Protein AF-A0A7R8YSE0-F1 (afdb_monomer)

Sequence (311 aa):
MSNATSLHSFAFQFSPKVGENVRVRNADALDNEFRYYSKLIEDLTVLLTKKEDREAVPPWVQKLSTAAYSVMYLRDKRNRYMLMLCLSLTIDSIEGPFIVSPPAGVLVDLLRLPPPIPVPADWELDTTWEEEIEQYRKLEKEQKEKGVDTKNKPRVQCPFHRKVCPRDAPTDRKIGVILDKQFRFLLYISRPYAALLFRSADKIRAAKWIQRLCLIDTESCAIAKGVRNDYTMVLVGYLTNRCLIGPFQEFPMEKLIPLPEIAKMYAKEGQPVTDPNHPRTAQFFQDMPTPAEGAFALIACTGDLYEPKYG

Solvent-accessible surface area (backbone atoms only — not comparable to full-atom values): 18984 Å² total; per-residue (Å²): 135,88,83,89,81,86,78,83,83,84,78,82,85,79,85,73,99,55,88,64,69,52,61,55,56,52,52,56,48,52,52,50,50,41,54,52,42,52,53,48,38,60,65,37,47,76,66,39,81,51,67,68,50,46,65,43,46,56,58,43,54,54,58,54,66,31,73,82,29,71,38,82,90,32,35,65,59,35,43,52,52,43,48,54,49,43,57,25,44,76,68,59,43,67,54,75,77,50,68,47,80,67,72,85,79,83,80,77,62,72,91,74,50,78,78,78,79,84,73,80,53,75,56,74,69,60,54,63,66,61,51,52,47,50,52,52,54,50,54,52,50,55,40,53,74,69,68,48,81,65,84,76,55,84,58,52,47,42,69,86,35,95,84,65,67,58,54,50,51,88,86,42,44,66,58,35,54,51,42,51,52,52,37,45,48,49,51,57,60,33,52,67,32,42,70,63,33,81,48,69,69,55,35,53,32,51,51,48,39,52,55,54,46,53,43,59,47,93,63,46,23,47,68,48,42,48,47,42,37,54,53,45,55,54,49,35,59,27,28,75,68,50,47,71,62,75,78,53,66,45,74,71,65,75,54,58,71,53,64,74,58,52,54,49,50,39,55,71,70,70,49,56,93,65,41,82,84,40,72,66,42,56,49,49,62,69,69,48,80,80,65,95,75,81,83,90,84,85,83,71,84,76,90,73,82,82,74,80,80,82,124

Radius of gyration: 28.14 Å; Cα contacts (8 Å, |Δi|>4): 237; chains: 1; bounding box: 70×50×73 Å

Organism: Hermetia illucens (NCBI:txid343691)

Mean predicted aligned error: 15.39 Å

InterPro domains:
  IPR027831 Domain of unknown function DUF4485 [PF14846] (30-110)
  IPR027831 Domain of unknown function DUF4485 [PF14846] (179-262)

Structure (mmCIF, N/CA/C/O backbone):
data_AF-A0A7R8YSE0-F1
#
_entry.id   AF-A0A7R8YSE0-F1
#
loop_
_atom_site.group_PDB
_atom_site.id
_atom_site.type_symbol
_atom_site.label_atom_id
_atom_site.label_alt_id
_atom_site.label_comp_id
_atom_site.label_asym_id
_atom_site.label_entity_id
_atom_site.label_seq_id
_atom_site.pdbx_PDB_ins_code
_atom_site.Cartn_x
_atom_site.Cartn_y
_atom_site.Cartn_z
_atom_site.occupancy
_atom_site.B_iso_or_equiv
_atom_site.auth_seq_id
_atom_site.auth_comp_id
_atom_site.auth_asym_id
_atom_site.auth_atom_id
_atom_site.pdbx_PDB_model_num
ATOM 1 N N . MET A 1 1 ? -15.562 28.667 -33.626 1.00 34.12 1 MET A N 1
ATOM 2 C CA . MET A 1 1 ? -15.406 29.603 -32.495 1.00 34.12 1 MET A CA 1
ATOM 3 C C . MET A 1 1 ? -14.947 28.761 -31.310 1.00 34.12 1 MET A C 1
ATOM 5 O O . MET A 1 1 ? -15.783 28.210 -30.619 1.00 34.12 1 MET A O 1
ATOM 9 N N . SER A 1 2 ? -13.692 28.312 -31.233 1.00 29.91 2 SER A N 1
ATOM 10 C CA . SER A 1 2 ? -12.424 29.062 -31.123 1.00 29.91 2 SER A CA 1
ATOM 11 C C . SER A 1 2 ? -12.332 29.813 -29.795 1.00 29.91 2 SER A C 1
ATOM 13 O O . SER A 1 2 ? -13.079 30.769 -29.619 1.00 29.91 2 SER A O 1
ATOM 15 N N . ASN A 1 3 ? -11.453 29.315 -28.911 1.00 26.25 3 ASN A N 1
ATOM 16 C CA . ASN A 1 3 ? -10.691 29.956 -27.816 1.00 26.25 3 ASN A CA 1
ATOM 17 C C . ASN A 1 3 ? -10.410 28.851 -26.772 1.00 26.25 3 ASN A C 1
ATOM 19 O O . ASN A 1 3 ? -11.311 28.466 -26.040 1.00 26.25 3 ASN A O 1
ATOM 23 N N . ALA A 1 4 ? -9.291 28.118 -26.774 1.00 26.64 4 ALA A N 1
ATOM 24 C CA . ALA A 1 4 ? -7.879 28.515 -26.741 1.00 26.64 4 ALA A CA 1
ATOM 25 C C . ALA A 1 4 ? -7.548 29.409 -25.534 1.00 26.64 4 ALA A C 1
ATOM 27 O O . ALA A 1 4 ? -7.564 30.632 -25.635 1.00 26.64 4 ALA A O 1
ATOM 28 N N . THR A 1 5 ? -7.190 28.775 -24.414 1.00 29.72 5 THR A N 1
ATOM 29 C CA . THR A 1 5 ? -6.532 29.431 -23.277 1.00 29.72 5 THR A CA 1
ATOM 30 C C . THR A 1 5 ? -5.239 28.687 -22.952 1.00 29.72 5 THR A C 1
ATOM 32 O O . THR A 1 5 ? -5.210 27.713 -22.209 1.00 29.72 5 THR A O 1
ATOM 35 N N . SER A 1 6 ? -4.192 29.131 -23.649 1.00 28.20 6 SER A N 1
ATOM 36 C CA . SER A 1 6 ? -2.802 29.300 -23.211 1.00 28.20 6 SER A CA 1
ATOM 37 C C . SER A 1 6 ? -2.446 28.781 -21.807 1.00 28.20 6 SER A C 1
ATOM 39 O O . SER A 1 6 ? -2.857 29.363 -20.803 1.00 28.20 6 SER A O 1
ATOM 41 N N . LEU A 1 7 ? -1.586 27.758 -21.750 1.00 28.02 7 LEU A N 1
ATOM 42 C CA . LEU A 1 7 ? -0.729 27.491 -20.595 1.00 28.02 7 LEU A CA 1
ATOM 43 C C . LEU A 1 7 ? 0.709 27.872 -20.954 1.00 28.02 7 LEU A C 1
ATOM 45 O O . LEU A 1 7 ? 1.238 27.501 -22.001 1.00 28.02 7 LEU A O 1
ATOM 49 N N . HIS A 1 8 ? 1.282 28.677 -20.068 1.00 28.59 8 HIS A N 1
ATOM 50 C CA . HIS A 1 8 ? 2.544 29.380 -20.197 1.00 28.59 8 HIS A CA 1
ATOM 51 C C . HIS A 1 8 ? 3.735 28.473 -20.527 1.00 28.59 8 HIS A C 1
ATOM 53 O O . HIS A 1 8 ? 4.055 27.527 -19.810 1.00 28.59 8 HIS A O 1
ATOM 59 N N . SER A 1 9 ? 4.441 28.873 -21.582 1.00 25.11 9 SER A N 1
ATOM 60 C CA . SER A 1 9 ? 5.824 28.512 -21.874 1.00 25.11 9 SER A CA 1
ATOM 61 C C . SER A 1 9 ? 6.746 29.049 -20.774 1.00 25.11 9 SER A C 1
ATOM 63 O O . SER A 1 9 ? 6.867 30.262 -20.602 1.00 25.11 9 SER A O 1
ATOM 65 N N . PHE A 1 10 ? 7.413 28.154 -20.046 1.00 28.55 10 PHE A N 1
ATOM 66 C CA . PHE A 1 10 ? 8.649 28.472 -19.335 1.00 28.55 10 PHE A CA 1
ATOM 67 C C . PHE A 1 10 ? 9.819 28.103 -20.248 1.00 28.55 10 PHE A C 1
ATOM 69 O O . PHE A 1 10 ? 10.328 26.984 -20.234 1.00 28.55 10 PHE A O 1
ATOM 76 N N . ALA A 1 11 ? 10.225 29.058 -21.082 1.00 26.83 11 ALA A N 1
ATOM 77 C CA . ALA A 1 11 ? 11.469 28.980 -21.825 1.00 26.83 11 ALA A CA 1
ATOM 78 C C . ALA A 1 11 ? 12.632 29.319 -20.880 1.00 26.83 11 ALA A C 1
ATOM 80 O O . ALA A 1 11 ? 12.865 30.483 -20.562 1.00 26.83 11 ALA A O 1
ATOM 81 N N . PHE A 1 12 ? 13.382 28.309 -20.443 1.00 27.39 12 PHE A N 1
ATOM 82 C CA . PHE A 1 12 ? 14.729 28.531 -19.921 1.00 27.39 12 PHE A CA 1
ATOM 83 C C . PHE A 1 12 ? 15.665 28.786 -21.106 1.00 27.39 12 PHE A C 1
ATOM 85 O O . PHE A 1 12 ? 16.111 27.865 -21.790 1.00 27.39 12 PHE A O 1
ATOM 92 N N . GLN A 1 13 ? 15.939 30.060 -21.374 1.00 30.22 13 GLN A N 1
ATOM 93 C CA . GLN A 1 13 ? 16.987 30.482 -22.295 1.00 30.22 13 GLN A CA 1
ATOM 94 C C . GLN A 1 13 ? 18.344 30.334 -21.593 1.00 30.22 13 GLN A C 1
ATOM 96 O O . GLN A 1 13 ? 18.763 31.204 -20.837 1.00 30.22 13 GLN A O 1
ATOM 101 N N . PHE A 1 14 ? 19.048 29.235 -21.860 1.00 27.95 14 PHE A N 1
ATOM 102 C CA . PHE A 1 14 ? 20.497 29.172 -21.679 1.00 27.95 14 PHE A CA 1
ATOM 103 C C . PHE A 1 14 ? 21.146 29.132 -23.057 1.00 27.95 14 PHE A C 1
ATOM 105 O O . PHE A 1 14 ? 21.074 28.133 -23.767 1.00 27.95 14 PHE A O 1
ATOM 112 N N . SER A 1 15 ? 21.785 30.236 -23.433 1.00 37.19 15 SER A N 1
ATOM 113 C CA . SER A 1 15 ? 22.751 30.250 -24.523 1.00 37.19 15 SER A CA 1
ATOM 114 C C . SER A 1 15 ? 24.146 30.267 -23.914 1.00 37.19 15 SER A C 1
ATOM 116 O O . SER A 1 15 ? 24.500 31.223 -23.223 1.00 37.19 15 SER A O 1
ATOM 118 N N . PRO A 1 16 ? 24.957 29.236 -24.177 1.00 34.03 16 PRO A N 1
ATOM 119 C CA . PRO A 1 16 ? 26.372 29.478 -24.360 1.00 34.03 16 PRO A CA 1
ATOM 120 C C . PRO A 1 16 ? 26.831 28.878 -25.691 1.00 34.03 16 PRO A C 1
ATOM 122 O O . PRO A 1 16 ? 26.524 27.741 -26.047 1.00 34.03 16 PRO A O 1
ATOM 125 N N . LYS A 1 17 ? 27.606 29.668 -26.434 1.00 47.06 17 LYS A N 1
ATOM 126 C CA . LYS A 1 17 ? 28.356 29.233 -27.614 1.00 47.06 17 LYS A CA 1
ATOM 127 C C . LYS A 1 17 ? 29.290 28.074 -27.232 1.00 47.06 17 LYS A C 1
ATOM 129 O O . LYS A 1 17 ? 30.395 28.325 -26.772 1.00 47.06 17 LYS A O 1
ATOM 134 N N . VAL A 1 18 ? 28.868 26.820 -27.402 1.00 43.91 18 VAL A N 1
ATOM 135 C CA . VAL A 1 18 ? 29.716 25.638 -27.155 1.00 43.91 18 VAL A CA 1
ATOM 136 C C . VAL A 1 18 ? 29.329 24.511 -28.122 1.00 43.91 18 VAL A C 1
ATOM 138 O O . VAL A 1 18 ? 28.598 23.587 -27.779 1.00 43.91 18 VAL A O 1
ATOM 141 N N . GLY A 1 19 ? 29.787 24.611 -29.372 1.00 40.97 19 GLY A N 1
ATOM 142 C CA . GLY A 1 19 ? 29.396 23.692 -30.451 1.00 40.97 19 GLY A CA 1
ATOM 143 C C . GLY A 1 19 ? 30.026 22.294 -30.391 1.00 40.97 19 GLY A C 1
ATOM 144 O O . GLY A 1 19 ? 29.419 21.346 -30.882 1.00 40.97 19 GLY A O 1
ATOM 145 N N . GLU A 1 20 ? 31.191 22.132 -29.757 1.00 39.09 20 GLU A N 1
ATOM 146 C CA . GLU A 1 20 ? 31.927 20.852 -29.777 1.00 39.09 20 GLU A CA 1
ATOM 147 C C . GLU A 1 20 ? 32.018 20.165 -28.405 1.00 39.09 20 GLU A C 1
ATOM 149 O O . GLU A 1 20 ? 31.790 18.961 -28.316 1.00 39.09 20 GLU A O 1
ATOM 154 N N . ASN A 1 21 ? 32.203 20.906 -27.305 1.00 37.84 21 ASN A N 1
ATOM 155 C CA . ASN A 1 21 ? 32.342 20.304 -25.965 1.00 37.84 21 ASN A CA 1
ATOM 156 C C . ASN A 1 21 ? 31.023 19.813 -25.327 1.00 37.84 21 ASN A C 1
ATOM 158 O O . ASN A 1 21 ? 31.055 18.972 -24.430 1.00 37.84 21 ASN A O 1
ATOM 162 N N . VAL A 1 22 ? 29.854 20.291 -25.776 1.00 44.47 22 VAL A N 1
ATOM 163 C CA . VAL A 1 22 ? 28.541 19.837 -25.260 1.00 44.47 22 VAL A CA 1
ATOM 164 C C . VAL A 1 22 ? 28.144 18.476 -25.843 1.00 44.47 22 VAL A C 1
ATOM 166 O O . VAL A 1 22 ? 27.516 17.668 -25.162 1.00 44.47 22 VAL A O 1
ATOM 169 N N . ARG A 1 23 ? 28.551 18.177 -27.084 1.00 47.56 23 ARG A N 1
ATOM 170 C CA . ARG A 1 23 ? 28.221 16.903 -27.745 1.00 47.56 23 ARG A CA 1
ATOM 171 C C . ARG A 1 23 ? 28.964 15.715 -27.132 1.00 47.56 23 ARG A C 1
ATOM 173 O O . ARG A 1 23 ? 28.372 14.648 -27.011 1.00 47.56 23 ARG A O 1
ATOM 180 N N . VAL A 1 24 ? 30.212 15.917 -26.704 1.00 48.28 24 VAL A N 1
ATOM 181 C CA . VAL A 1 24 ? 31.029 14.879 -26.048 1.00 48.28 24 VAL A CA 1
ATOM 182 C C . VAL A 1 24 ? 30.510 14.584 -24.635 1.00 48.28 24 VAL A C 1
ATOM 184 O O . VAL A 1 24 ? 30.265 13.428 -24.310 1.00 48.28 24 VAL A O 1
ATOM 187 N N . ARG A 1 25 ? 30.201 15.619 -23.835 1.00 48.50 25 ARG A N 1
ATOM 188 C CA . ARG A 1 25 ? 29.646 15.442 -22.476 1.00 48.50 25 ARG A CA 1
ATOM 189 C C . ARG A 1 25 ? 28.295 14.718 -22.457 1.00 48.50 25 ARG A C 1
ATOM 191 O O . ARG A 1 25 ? 28.045 13.924 -21.555 1.00 48.50 25 ARG A O 1
ATOM 198 N N . ASN A 1 26 ? 27.443 14.952 -23.458 1.00 60.53 26 ASN A N 1
ATOM 199 C CA . ASN A 1 26 ? 26.165 14.244 -23.583 1.00 60.53 26 ASN A CA 1
ATOM 200 C C . ASN A 1 26 ? 26.333 12.779 -24.026 1.00 60.53 26 ASN A C 1
ATOM 202 O O . ASN A 1 26 ? 25.509 11.943 -23.666 1.00 60.53 26 ASN A O 1
ATOM 206 N N . ALA A 1 27 ? 27.380 12.448 -24.789 1.00 64.06 27 ALA A N 1
ATOM 207 C CA . ALA A 1 27 ? 27.644 11.069 -25.202 1.00 64.06 27 ALA A CA 1
ATOM 208 C C . ALA A 1 27 ? 28.077 10.195 -24.013 1.00 64.06 27 ALA A C 1
ATOM 210 O O . ALA A 1 27 ? 27.544 9.096 -23.851 1.00 64.06 27 ALA A O 1
ATOM 211 N N . ASP A 1 28 ? 28.957 10.719 -23.153 1.00 76.31 28 ASP A N 1
ATOM 212 C CA . ASP A 1 28 ? 29.410 10.032 -21.937 1.00 76.31 28 ASP A CA 1
ATOM 213 C C . ASP A 1 28 ? 28.269 9.845 -20.926 1.00 76.31 28 ASP A C 1
ATOM 215 O O . ASP A 1 28 ? 28.151 8.789 -20.302 1.00 76.31 28 ASP A O 1
ATOM 219 N N . ALA A 1 29 ? 27.385 10.841 -20.799 1.00 85.31 29 ALA A N 1
ATOM 220 C CA . ALA A 1 29 ? 26.207 10.762 -19.936 1.00 85.31 29 ALA A CA 1
ATOM 221 C C . ALA A 1 29 ? 25.247 9.641 -20.370 1.00 85.31 29 ALA A C 1
ATOM 223 O O . ALA A 1 29 ? 24.859 8.811 -19.548 1.00 85.31 29 ALA A O 1
ATOM 224 N N . LEU A 1 30 ? 24.928 9.556 -21.667 1.00 87.50 30 LEU A N 1
ATOM 225 C CA . LEU A 1 30 ? 24.043 8.514 -22.199 1.00 87.50 30 LEU A CA 1
ATOM 226 C C . LEU A 1 30 ? 24.639 7.106 -22.061 1.00 87.50 30 LEU A C 1
ATOM 228 O O . LEU A 1 30 ? 23.904 6.134 -21.877 1.00 87.50 30 LEU A O 1
ATOM 232 N N . ASP A 1 31 ? 25.960 6.967 -22.152 1.00 88.69 31 ASP A N 1
ATOM 233 C CA . ASP A 1 31 ? 26.613 5.673 -21.952 1.00 88.69 31 ASP A CA 1
ATOM 234 C C . ASP A 1 31 ? 26.660 5.283 -20.466 1.00 88.69 31 ASP A C 1
ATOM 236 O O . ASP A 1 31 ? 26.498 4.107 -20.138 1.00 88.69 31 ASP A O 1
ATOM 240 N N . ASN A 1 32 ? 26.792 6.252 -19.555 1.00 91.38 32 ASN A N 1
ATOM 241 C CA . ASN A 1 32 ? 26.669 6.016 -18.114 1.00 91.38 32 ASN A CA 1
ATOM 242 C C . ASN A 1 32 ? 25.248 5.609 -17.710 1.00 91.38 32 ASN A C 1
ATOM 244 O O . ASN A 1 32 ? 25.088 4.627 -16.988 1.00 91.38 32 ASN A O 1
ATOM 248 N N . GLU A 1 33 ? 24.226 6.302 -18.212 1.00 92.75 33 GLU A N 1
ATOM 249 C CA . GLU A 1 33 ? 22.821 5.926 -18.014 1.00 92.75 33 GLU A CA 1
ATOM 250 C C . GLU A 1 33 ? 22.545 4.504 -18.498 1.00 92.75 33 GLU A C 1
ATOM 252 O O . GLU A 1 33 ? 21.921 3.717 -17.795 1.00 92.75 33 GLU A O 1
ATOM 257 N N . PHE A 1 34 ? 23.054 4.138 -19.676 1.00 94.69 34 PHE A N 1
ATOM 258 C CA . PHE A 1 34 ? 22.879 2.789 -20.199 1.00 94.69 34 PHE A CA 1
ATOM 259 C C . PHE A 1 34 ? 23.500 1.725 -19.296 1.00 94.69 34 PHE A C 1
ATOM 261 O O . PHE A 1 34 ? 22.853 0.713 -19.029 1.00 94.69 34 PHE A O 1
ATOM 268 N N . ARG A 1 35 ? 24.723 1.948 -18.794 1.00 93.81 35 ARG A N 1
ATOM 269 C CA . ARG A 1 35 ? 25.362 1.032 -17.833 1.00 93.81 35 ARG A CA 1
ATOM 270 C C . ARG A 1 35 ? 24.556 0.934 -16.542 1.00 93.81 35 ARG A C 1
ATOM 272 O O . ARG A 1 35 ? 24.327 -0.171 -16.060 1.00 93.81 35 ARG A O 1
ATOM 279 N N . TYR A 1 36 ? 24.100 2.072 -16.020 1.00 95.69 36 TYR A N 1
ATOM 280 C CA . TYR A 1 36 ? 23.280 2.128 -14.815 1.00 95.69 36 TYR A CA 1
ATOM 281 C C . TYR A 1 36 ? 21.973 1.343 -14.986 1.00 95.69 36 TYR A C 1
ATOM 283 O O . TYR A 1 36 ? 21.691 0.454 -14.188 1.00 95.69 36 TYR A O 1
ATOM 291 N N . TYR A 1 37 ? 21.214 1.600 -16.056 1.00 97.12 37 TYR A N 1
ATOM 292 C CA . TYR A 1 37 ? 19.965 0.886 -16.318 1.00 97.12 37 TYR A CA 1
ATOM 293 C C . TYR A 1 37 ? 20.187 -0.596 -16.609 1.00 97.12 37 TYR A C 1
ATOM 295 O O . TYR A 1 37 ? 19.404 -1.411 -16.143 1.00 97.12 37 TYR A O 1
ATOM 303 N N . SER A 1 38 ? 21.253 -0.966 -17.324 1.00 95.50 38 SER A N 1
ATOM 304 C CA . SER A 1 38 ? 21.579 -2.380 -17.563 1.00 95.50 38 SER A CA 1
ATOM 305 C C . SER A 1 38 ? 21.796 -3.114 -16.245 1.00 95.50 38 SER A C 1
ATOM 307 O O . SER A 1 38 ? 21.197 -4.164 -16.027 1.00 95.50 38 SER A O 1
ATOM 309 N N . LYS A 1 39 ? 22.574 -2.516 -15.333 1.00 95.88 39 LYS A N 1
ATOM 310 C CA . LYS A 1 39 ? 22.816 -3.108 -14.019 1.00 95.88 39 LYS A CA 1
ATOM 311 C C . LYS A 1 39 ? 21.541 -3.188 -13.179 1.00 95.88 39 LYS A C 1
ATOM 313 O O . LYS A 1 39 ? 21.268 -4.216 -12.571 1.00 95.88 39 LYS A O 1
ATOM 318 N N . LEU A 1 40 ? 20.739 -2.126 -13.188 1.00 95.44 40 LEU A N 1
ATOM 319 C CA . LEU A 1 40 ? 19.469 -2.093 -12.470 1.00 95.44 40 LEU A CA 1
ATOM 320 C C . LEU A 1 40 ? 18.487 -3.151 -12.998 1.00 95.44 40 LEU A C 1
ATOM 322 O O . LEU A 1 40 ? 17.820 -3.804 -12.207 1.00 95.44 40 LEU A O 1
ATOM 326 N N . ILE A 1 41 ? 18.419 -3.361 -14.316 1.00 96.88 41 ILE A N 1
ATOM 327 C CA . ILE A 1 41 ? 17.584 -4.407 -14.920 1.00 96.88 41 ILE A CA 1
ATOM 328 C C . ILE A 1 41 ? 18.050 -5.795 -14.482 1.00 96.88 41 ILE A C 1
ATOM 330 O O . ILE A 1 41 ? 17.204 -6.607 -14.121 1.00 96.88 41 ILE A O 1
ATOM 334 N N . GLU A 1 42 ? 19.355 -6.077 -14.474 1.00 94.75 42 GLU A N 1
ATOM 335 C CA . GLU A 1 42 ? 19.882 -7.355 -13.968 1.00 94.75 42 GLU A CA 1
ATOM 336 C C . GLU A 1 42 ? 19.433 -7.616 -12.524 1.00 94.75 42 GLU A C 1
ATOM 338 O O . GLU A 1 42 ? 18.911 -8.692 -12.224 1.00 94.75 42 GLU A O 1
ATOM 343 N N . ASP A 1 43 ? 19.584 -6.613 -11.655 1.00 93.88 43 ASP A N 1
ATOM 344 C CA . ASP A 1 43 ? 19.255 -6.721 -10.233 1.00 93.88 43 ASP A CA 1
ATOM 345 C C . ASP A 1 43 ? 17.738 -6.827 -9.996 1.00 93.88 43 ASP A C 1
ATOM 347 O O . ASP A 1 43 ? 17.305 -7.566 -9.117 1.00 93.88 43 ASP A O 1
ATOM 351 N N . LEU A 1 44 ? 16.909 -6.137 -10.787 1.00 93.81 44 LEU A N 1
ATOM 352 C CA . LEU A 1 44 ? 15.449 -6.193 -10.654 1.00 93.81 44 LEU A CA 1
ATOM 353 C C . LEU A 1 44 ? 14.834 -7.445 -11.294 1.00 93.81 44 LEU A C 1
ATOM 355 O O . LEU A 1 44 ? 13.841 -7.963 -10.792 1.00 93.81 44 LEU A O 1
ATOM 359 N N . THR A 1 45 ? 15.411 -7.969 -12.378 1.00 93.38 45 THR A N 1
ATOM 360 C CA . THR A 1 45 ? 14.854 -9.136 -13.091 1.00 93.38 45 THR A CA 1
ATOM 361 C C . THR A 1 45 ? 14.805 -10.366 -12.193 1.00 93.38 45 THR A C 1
ATOM 363 O O . THR A 1 45 ? 13.848 -11.135 -12.243 1.00 93.38 45 THR A O 1
ATOM 366 N N . VAL A 1 46 ? 15.810 -10.555 -11.336 1.00 92.44 46 VAL A N 1
ATOM 367 C CA . VAL A 1 46 ? 15.837 -11.684 -10.394 1.00 92.44 46 VAL A CA 1
ATOM 368 C C . VAL A 1 46 ? 14.813 -11.551 -9.263 1.00 92.44 46 VAL A C 1
ATOM 370 O O . VAL A 1 46 ? 14.489 -12.554 -8.634 1.00 92.44 46 VAL A O 1
ATOM 373 N N . LEU A 1 47 ? 14.297 -10.341 -9.021 1.00 90.50 47 LEU A N 1
ATOM 374 C CA . LEU A 1 47 ? 13.285 -10.059 -8.001 1.00 90.50 47 LEU A CA 1
ATOM 375 C C . LEU A 1 47 ? 11.855 -10.234 -8.513 1.00 90.50 47 LEU A C 1
ATOM 377 O O . LEU A 1 47 ? 10.942 -10.288 -7.694 1.00 90.50 47 LEU A O 1
ATOM 381 N N . LEU A 1 48 ? 11.663 -10.336 -9.832 1.00 89.88 48 LEU A N 1
ATOM 382 C CA . LEU A 1 48 ? 10.338 -10.520 -10.408 1.00 89.88 48 LEU A CA 1
ATOM 383 C C . LEU A 1 48 ? 9.687 -11.795 -9.875 1.00 89.88 48 LEU A C 1
ATOM 385 O O . LEU A 1 48 ? 10.318 -12.854 -9.876 1.00 89.88 48 LEU A O 1
ATOM 389 N N . THR A 1 49 ? 8.413 -11.731 -9.507 1.00 90.25 49 THR A N 1
ATOM 390 C CA . THR A 1 49 ? 7.659 -12.873 -8.979 1.00 90.25 49 THR A CA 1
ATOM 391 C C . THR A 1 49 ? 7.327 -13.881 -10.087 1.00 90.25 49 THR A C 1
ATOM 393 O O . THR A 1 49 ? 7.547 -15.090 -9.924 1.00 90.25 49 THR A O 1
ATOM 396 N N . LYS A 1 50 ? 6.852 -13.407 -11.248 1.00 90.81 50 LYS A N 1
ATOM 397 C CA . LYS A 1 50 ? 6.381 -14.250 -12.364 1.00 90.81 50 LYS A CA 1
ATOM 398 C C . LYS A 1 50 ? 7.522 -14.727 -13.257 1.00 90.81 50 LYS A C 1
ATOM 400 O O . LYS A 1 50 ? 8.429 -13.972 -13.599 1.00 90.81 50 LYS A O 1
ATOM 405 N N . LYS A 1 51 ? 7.478 -16.001 -13.658 1.00 92.19 51 LYS A N 1
ATOM 406 C CA . LYS A 1 51 ? 8.524 -16.602 -14.500 1.00 92.19 51 LYS A CA 1
ATOM 407 C C . LYS A 1 51 ? 8.460 -16.072 -15.930 1.00 92.19 51 LYS A C 1
ATOM 409 O O . LYS A 1 51 ? 9.499 -15.814 -16.523 1.00 92.19 51 LYS A O 1
ATOM 414 N N . GLU A 1 52 ? 7.254 -15.888 -16.440 1.00 92.00 52 GLU A N 1
ATOM 415 C CA . GLU A 1 52 ? 6.969 -15.389 -17.782 1.00 92.00 52 GLU A CA 1
ATOM 416 C C . GLU A 1 52 ? 7.564 -13.987 -17.969 1.00 92.00 52 GLU A C 1
ATOM 418 O O . GLU A 1 52 ? 8.243 -13.719 -18.959 1.00 92.00 52 GLU A O 1
ATOM 423 N N . ASP A 1 53 ? 7.408 -13.132 -16.957 1.00 92.50 53 ASP A N 1
ATOM 424 C CA . ASP A 1 53 ? 7.969 -11.782 -16.938 1.00 92.50 53 ASP A CA 1
ATOM 425 C C . ASP A 1 53 ? 9.505 -11.819 -16.933 1.00 92.50 53 ASP A C 1
ATOM 427 O O . ASP A 1 53 ? 10.147 -11.098 -17.699 1.00 92.50 53 ASP A O 1
ATOM 431 N N . ARG A 1 54 ? 10.116 -12.726 -16.153 1.00 93.75 54 ARG A N 1
ATOM 432 C CA . ARG A 1 54 ? 11.576 -12.944 -16.173 1.00 93.75 54 ARG A CA 1
ATOM 433 C C . ARG A 1 54 ? 12.083 -13.390 -17.541 1.00 93.75 54 ARG A C 1
ATOM 435 O O . ARG A 1 54 ? 13.172 -12.992 -17.939 1.00 93.75 54 ARG A O 1
ATOM 442 N N . GLU A 1 55 ? 11.322 -14.213 -18.255 1.00 93.69 55 GLU A N 1
ATOM 443 C CA . GLU A 1 55 ? 11.685 -14.711 -19.588 1.00 93.69 55 GLU A CA 1
ATOM 444 C C . GLU A 1 55 ? 11.485 -13.661 -20.694 1.00 93.69 55 GLU A C 1
ATOM 446 O O . GLU A 1 55 ? 12.174 -13.706 -21.716 1.00 93.69 55 GLU A O 1
ATOM 451 N N . ALA A 1 56 ? 10.604 -12.678 -20.486 1.00 94.00 56 ALA A N 1
ATOM 452 C CA . ALA A 1 56 ? 10.360 -11.589 -21.431 1.00 94.00 56 ALA A CA 1
ATOM 453 C C . ALA A 1 56 ? 11.480 -10.526 -21.453 1.00 94.00 56 ALA A C 1
ATOM 455 O O . ALA A 1 56 ? 11.690 -9.871 -22.478 1.00 94.00 56 ALA A O 1
ATOM 456 N N . VAL A 1 57 ? 12.233 -10.363 -20.358 1.00 95.50 57 VAL A N 1
ATOM 457 C CA . VAL A 1 57 ? 13.276 -9.325 -20.222 1.00 95.50 57 VAL A CA 1
ATOM 458 C C . VAL A 1 57 ? 14.507 -9.548 -21.121 1.00 95.50 57 VAL A C 1
ATOM 460 O O . VAL A 1 57 ? 14.890 -8.610 -21.833 1.00 95.50 57 VAL A O 1
ATOM 463 N N . PRO A 1 58 ? 15.155 -10.735 -21.149 1.00 95.44 58 PRO A N 1
ATOM 464 C CA . PRO A 1 58 ? 16.416 -10.924 -21.868 1.00 95.44 58 PRO A CA 1
ATOM 465 C C . PRO A 1 58 ? 16.367 -10.569 -23.364 1.00 95.44 58 PRO A C 1
ATOM 467 O O . PRO A 1 58 ? 17.290 -9.891 -23.826 1.00 95.44 58 PRO A O 1
ATOM 470 N N . PRO A 1 59 ? 15.312 -10.921 -24.135 1.00 95.88 59 PRO A N 1
ATOM 471 C CA . PRO A 1 59 ? 15.198 -10.513 -25.537 1.00 95.88 59 PRO A CA 1
ATOM 472 C C . PRO A 1 59 ? 15.255 -8.991 -25.734 1.00 95.88 59 PRO A C 1
ATOM 474 O O . PRO A 1 59 ? 15.899 -8.503 -26.667 1.00 95.88 59 PRO A O 1
ATOM 477 N N . TRP A 1 60 ? 14.618 -8.223 -24.845 1.00 95.94 60 TRP A N 1
ATOM 478 C CA . TRP A 1 60 ? 14.617 -6.760 -24.894 1.00 95.94 60 TRP A CA 1
ATOM 479 C C . TRP A 1 60 ? 15.970 -6.159 -24.534 1.00 95.94 60 TRP A C 1
ATOM 481 O O . TRP A 1 60 ? 16.452 -5.279 -25.251 1.00 95.94 60 TRP A O 1
ATOM 491 N N . VAL A 1 61 ? 16.622 -6.667 -23.487 1.00 95.44 61 VAL A N 1
ATOM 492 C CA . VAL A 1 61 ? 17.981 -6.242 -23.115 1.00 95.44 61 VAL A CA 1
ATOM 493 C C . VAL A 1 61 ? 18.957 -6.522 -24.256 1.00 95.44 61 VAL A C 1
ATOM 495 O O . VAL A 1 61 ? 19.738 -5.645 -24.634 1.00 95.44 61 VAL A O 1
ATOM 498 N N . GLN A 1 62 ? 18.864 -7.699 -24.881 1.00 94.94 62 GLN A N 1
ATOM 499 C CA . GLN A 1 62 ? 19.686 -8.061 -26.033 1.00 94.94 62 GLN A CA 1
ATOM 500 C C . GLN A 1 62 ? 19.446 -7.110 -27.213 1.00 94.94 62 GLN A C 1
ATOM 502 O O . GLN A 1 62 ? 20.403 -6.615 -27.811 1.00 94.94 62 GLN A O 1
ATOM 507 N N . LYS A 1 63 ? 18.181 -6.797 -27.527 1.00 94.56 63 LYS A N 1
ATOM 508 C CA . LYS A 1 63 ? 17.820 -5.845 -28.586 1.00 94.56 63 LYS A CA 1
ATOM 509 C C . LYS A 1 63 ? 18.433 -4.466 -28.344 1.00 94.56 63 LYS A C 1
ATOM 511 O O . LYS A 1 63 ? 19.064 -3.908 -29.247 1.00 94.56 63 LYS A O 1
ATOM 516 N N . LEU A 1 64 ? 18.243 -3.923 -27.144 1.00 93.62 64 LEU A N 1
ATOM 517 C CA . LEU A 1 64 ? 18.678 -2.577 -26.761 1.00 93.62 64 LEU A CA 1
ATOM 518 C C . LEU A 1 64 ? 20.204 -2.468 -26.622 1.00 93.62 64 LEU A C 1
ATOM 520 O O . LEU A 1 64 ? 20.753 -1.378 -26.772 1.00 93.62 64 LEU A O 1
ATOM 524 N N . SER A 1 65 ? 20.886 -3.595 -26.418 1.00 92.75 65 SER A N 1
ATOM 525 C CA . SER A 1 65 ? 22.351 -3.684 -26.348 1.00 92.75 65 SER A CA 1
ATOM 526 C C . SER A 1 65 ? 23.025 -3.929 -27.702 1.00 92.75 65 SER A C 1
ATOM 528 O O . SER A 1 65 ? 24.251 -3.978 -27.778 1.00 92.75 65 SER A O 1
ATOM 530 N N . THR A 1 66 ? 22.262 -4.092 -28.790 1.00 91.25 66 THR A N 1
ATOM 531 C CA . THR A 1 66 ? 22.856 -4.292 -30.121 1.00 91.25 66 THR A CA 1
ATOM 532 C C . THR A 1 66 ? 23.630 -3.060 -30.595 1.00 91.25 66 THR A C 1
ATOM 534 O O . THR A 1 66 ? 23.264 -1.923 -30.296 1.00 91.25 66 THR A O 1
ATOM 537 N N . ALA A 1 67 ? 24.659 -3.273 -31.424 1.00 85.69 67 ALA A N 1
ATOM 538 C CA . ALA A 1 67 ? 25.487 -2.194 -31.976 1.00 85.69 67 ALA A CA 1
ATOM 539 C C . ALA A 1 67 ? 24.672 -1.120 -32.725 1.00 85.69 67 ALA A C 1
ATOM 541 O O . ALA A 1 67 ? 25.042 0.055 -32.731 1.00 85.69 67 ALA A O 1
ATOM 542 N N . ALA A 1 68 ? 23.523 -1.501 -33.297 1.00 83.81 68 ALA A N 1
ATOM 543 C CA . ALA A 1 68 ? 22.584 -0.575 -33.923 1.00 83.81 68 ALA A CA 1
ATOM 544 C C . ALA A 1 68 ? 22.076 0.506 -32.951 1.00 83.81 68 ALA A C 1
ATOM 546 O O . ALA A 1 68 ? 21.814 1.618 -33.384 1.00 83.81 68 ALA A O 1
ATOM 547 N N . TYR A 1 69 ? 21.982 0.221 -31.650 1.00 85.06 69 TYR A N 1
ATOM 548 C CA . TYR A 1 69 ? 21.563 1.171 -30.612 1.00 85.06 69 TYR A CA 1
ATOM 549 C C . TYR A 1 69 ? 22.731 1.878 -29.911 1.00 85.06 69 TYR A C 1
ATOM 551 O O . TYR A 1 69 ? 22.512 2.761 -29.081 1.00 85.06 69 TYR A O 1
ATOM 559 N N . SER A 1 70 ? 23.973 1.554 -30.278 1.00 81.88 70 SER A N 1
ATOM 560 C CA . SER A 1 70 ? 25.185 2.235 -29.802 1.00 81.88 70 SER A CA 1
ATOM 561 C C . SER A 1 70 ? 25.533 3.485 -30.625 1.00 81.88 70 SER A C 1
ATOM 563 O O . SER A 1 70 ? 26.432 4.243 -30.252 1.00 81.88 70 SER A O 1
ATOM 565 N N . VAL A 1 71 ? 24.828 3.735 -31.733 1.00 83.88 71 VAL A N 1
ATOM 566 C CA . VAL A 1 71 ? 24.999 4.920 -32.592 1.00 83.88 71 VAL A CA 1
ATOM 567 C C . VAL A 1 71 ? 24.365 6.166 -31.967 1.00 83.88 71 VAL A C 1
ATOM 569 O O . VAL A 1 71 ? 23.288 6.089 -31.378 1.00 83.88 71 VAL A O 1
ATOM 572 N N . MET A 1 72 ? 25.003 7.335 -32.124 1.00 75.62 72 MET A N 1
ATOM 573 C CA . MET A 1 72 ? 24.625 8.574 -31.415 1.00 75.62 72 MET A CA 1
ATOM 574 C C . MET A 1 72 ? 23.127 8.915 -31.470 1.00 75.62 72 MET A C 1
ATOM 576 O O . MET A 1 72 ? 22.569 9.354 -30.471 1.00 75.62 72 MET A O 1
ATOM 580 N N . TYR A 1 73 ? 22.466 8.693 -32.608 1.00 80.06 73 TYR A N 1
ATOM 581 C CA . TYR A 1 73 ? 21.063 9.064 -32.816 1.00 80.06 73 TYR A CA 1
ATOM 582 C C . TYR A 1 73 ? 20.046 8.082 -32.202 1.00 80.06 73 TYR A C 1
ATOM 584 O O . TYR A 1 73 ? 18.869 8.420 -32.102 1.00 80.06 73 TYR A O 1
ATOM 592 N N . LEU A 1 74 ? 20.468 6.883 -31.778 1.00 86.25 74 LEU A N 1
ATOM 593 C CA . LEU A 1 74 ? 19.595 5.895 -31.123 1.00 86.25 74 LEU A CA 1
ATOM 594 C C . LEU A 1 74 ? 19.896 5.696 -29.636 1.00 86.25 74 LEU A C 1
ATOM 596 O O . LEU A 1 74 ? 19.094 5.049 -28.966 1.00 86.25 74 LEU A O 1
ATOM 600 N N . ARG A 1 75 ? 20.975 6.280 -29.099 1.00 88.88 75 ARG A N 1
ATOM 601 C CA . ARG A 1 75 ? 21.341 6.162 -27.675 1.00 88.88 75 ARG A CA 1
ATOM 602 C C . ARG A 1 75 ? 20.276 6.719 -26.731 1.00 88.88 75 ARG A C 1
ATOM 604 O O . ARG A 1 75 ? 19.917 6.045 -25.776 1.00 88.88 75 ARG A O 1
ATOM 611 N N . ASP A 1 76 ? 19.731 7.902 -27.021 1.00 87.38 76 ASP A N 1
ATOM 612 C CA . ASP A 1 76 ? 18.634 8.482 -26.224 1.00 87.38 76 ASP A CA 1
ATOM 613 C C . ASP A 1 76 ? 17.397 7.571 -26.262 1.00 87.38 76 ASP A C 1
ATOM 615 O O . ASP A 1 76 ? 16.859 7.192 -25.226 1.00 87.38 76 ASP A O 1
ATOM 619 N N . LYS A 1 77 ? 17.005 7.110 -27.459 1.00 89.69 77 LYS A N 1
ATOM 620 C CA . LYS A 1 77 ? 15.889 6.167 -27.619 1.00 89.69 77 LYS A CA 1
ATOM 621 C C . LYS A 1 77 ? 16.123 4.886 -26.814 1.00 89.69 77 LYS A C 1
ATOM 623 O O . LYS A 1 77 ? 15.238 4.473 -26.072 1.00 89.69 77 LYS A O 1
ATOM 628 N N . ARG A 1 78 ? 17.308 4.279 -26.930 1.00 92.62 78 ARG A N 1
ATOM 629 C CA . ARG A 1 78 ? 17.718 3.104 -26.149 1.00 92.62 78 ARG A CA 1
ATOM 630 C C . ARG A 1 78 ? 17.531 3.356 -24.657 1.00 92.62 78 ARG A C 1
ATOM 632 O O . ARG A 1 78 ? 16.859 2.570 -24.003 1.00 92.62 78 ARG A O 1
ATOM 639 N N . ASN A 1 79 ? 18.088 4.447 -24.136 1.00 92.81 79 ASN A N 1
ATOM 640 C CA . ASN A 1 79 ? 18.049 4.758 -22.710 1.00 92.81 79 ASN A CA 1
ATOM 641 C C . ASN A 1 79 ? 16.622 4.962 -22.203 1.00 92.81 79 ASN A C 1
ATOM 643 O O . ASN A 1 79 ? 16.298 4.489 -21.121 1.00 92.81 79 ASN A O 1
ATOM 647 N N . ARG A 1 80 ? 15.738 5.577 -22.996 1.00 91.44 80 ARG A N 1
ATOM 648 C CA . ARG A 1 80 ? 14.327 5.712 -22.610 1.00 91.44 80 ARG A CA 1
ATOM 649 C C . ARG A 1 80 ? 13.598 4.371 -22.557 1.00 91.44 80 ARG A C 1
ATOM 651 O O . ARG A 1 80 ? 12.815 4.159 -21.638 1.00 91.44 80 ARG A O 1
ATOM 658 N N . TYR A 1 81 ? 13.863 3.464 -23.501 1.00 93.88 81 TYR A N 1
ATOM 659 C CA . TYR A 1 81 ? 13.320 2.102 -23.435 1.00 93.88 81 TYR A CA 1
ATOM 660 C C . TYR A 1 81 ? 13.873 1.346 -22.220 1.00 93.88 81 TYR A C 1
ATOM 662 O O . TYR A 1 81 ? 13.107 0.701 -21.515 1.00 93.88 81 TYR A O 1
ATOM 670 N N . MET A 1 82 ? 15.171 1.474 -21.930 1.00 94.62 82 MET A N 1
ATOM 671 C CA . MET A 1 82 ? 15.788 0.877 -20.738 1.00 94.62 82 MET A CA 1
ATOM 672 C C . MET A 1 82 ? 15.168 1.425 -19.445 1.00 94.62 82 MET A C 1
ATOM 674 O O . MET A 1 82 ? 14.815 0.649 -18.568 1.00 94.62 82 MET A O 1
ATOM 678 N N . LEU A 1 83 ? 14.957 2.741 -19.345 1.00 93.19 83 LEU A N 1
ATOM 679 C CA . LEU A 1 83 ? 14.285 3.367 -18.204 1.00 93.19 83 LEU A CA 1
ATOM 680 C C . LEU A 1 83 ? 12.845 2.867 -18.049 1.00 93.19 83 LEU A C 1
ATOM 682 O O . LEU A 1 83 ? 12.430 2.529 -16.946 1.00 93.19 83 LEU A O 1
ATOM 686 N N . MET A 1 84 ? 12.080 2.807 -19.140 1.00 91.44 84 MET A N 1
ATOM 687 C CA . MET A 1 84 ? 10.702 2.313 -19.109 1.00 91.44 84 MET A CA 1
ATOM 688 C C . MET A 1 84 ? 10.636 0.841 -18.671 1.00 91.44 84 MET A C 1
ATOM 690 O O . MET A 1 84 ? 9.733 0.459 -17.926 1.00 91.44 84 MET A O 1
ATOM 694 N N . LEU A 1 85 ? 11.618 0.033 -19.082 1.00 93.25 85 LEU A N 1
ATOM 695 C CA . LEU A 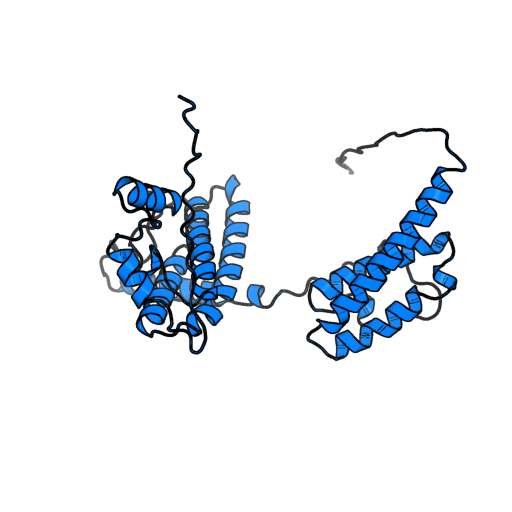1 85 ? 11.768 -1.338 -18.612 1.00 93.25 85 LEU A CA 1
ATOM 696 C C . LEU A 1 85 ? 12.094 -1.371 -17.114 1.00 93.25 85 LEU A C 1
ATOM 698 O O . LEU A 1 85 ? 11.386 -2.051 -16.383 1.00 93.25 85 LEU A O 1
ATOM 702 N N . CYS A 1 86 ? 13.057 -0.578 -16.624 1.00 93.31 86 CYS A N 1
ATOM 703 C CA . CYS A 1 86 ? 13.331 -0.451 -15.184 1.00 93.31 86 CYS A CA 1
ATOM 704 C C . CYS A 1 86 ? 12.065 -0.111 -14.386 1.00 93.31 86 CYS A C 1
ATOM 706 O O . CYS A 1 86 ? 11.797 -0.747 -13.374 1.00 93.31 86 CYS A O 1
ATOM 708 N N . LEU A 1 87 ? 11.274 0.863 -14.848 1.00 89.75 87 LEU A N 1
ATOM 709 C CA . LEU A 1 87 ? 10.029 1.260 -14.183 1.00 89.75 87 LEU A CA 1
ATOM 710 C C . LEU A 1 87 ? 9.011 0.111 -14.134 1.00 89.75 87 LEU A C 1
ATOM 712 O O . LEU A 1 87 ? 8.390 -0.101 -13.096 1.00 89.75 87 LEU A O 1
ATOM 716 N N . SER A 1 88 ? 8.893 -0.666 -15.214 1.00 89.31 88 SER A N 1
ATOM 717 C CA . SER A 1 88 ? 8.040 -1.865 -15.240 1.00 89.31 88 SER A CA 1
ATOM 718 C C . SER A 1 88 ? 8.537 -2.904 -14.222 1.00 89.31 88 SER A C 1
ATOM 720 O O . SER A 1 88 ? 7.791 -3.402 -13.388 1.00 89.31 88 SER A O 1
ATOM 722 N N . LEU A 1 89 ? 9.846 -3.149 -14.176 1.00 91.12 89 LEU A N 1
ATOM 723 C CA . LEU A 1 89 ? 10.424 -4.089 -13.216 1.00 91.12 89 LEU A CA 1
ATOM 724 C C . LEU A 1 89 ? 10.229 -3.655 -11.753 1.00 91.12 89 LEU A C 1
ATOM 726 O O . LEU A 1 89 ? 10.020 -4.503 -10.891 1.00 91.12 89 LEU A O 1
ATOM 730 N N . THR A 1 90 ? 10.247 -2.349 -11.456 1.00 88.38 90 THR A N 1
ATOM 731 C CA . THR A 1 90 ? 10.020 -1.853 -10.083 1.00 88.38 90 THR A CA 1
ATOM 732 C C . THR A 1 90 ? 8.603 -2.082 -9.559 1.00 88.38 90 THR A C 1
ATOM 734 O O . THR A 1 90 ? 8.410 -2.064 -8.345 1.00 88.38 90 THR A O 1
ATOM 737 N N . ILE A 1 91 ? 7.626 -2.306 -10.442 1.00 85.88 91 ILE A N 1
ATOM 738 C CA . ILE A 1 91 ? 6.242 -2.634 -10.068 1.00 85.88 91 ILE A CA 1
ATOM 739 C C . ILE A 1 91 ? 5.963 -4.145 -10.108 1.00 85.88 91 ILE A C 1
ATOM 741 O O . ILE A 1 91 ? 4.805 -4.543 -10.034 1.00 85.88 91 ILE A O 1
ATOM 745 N N . ASP A 1 92 ? 7.008 -4.976 -10.217 1.00 87.06 92 ASP A N 1
ATOM 746 C CA . ASP A 1 92 ? 6.913 -6.442 -10.290 1.00 87.06 92 ASP A CA 1
ATOM 747 C C . ASP A 1 92 ? 6.014 -6.946 -11.444 1.00 87.06 92 ASP A C 1
ATOM 749 O O . ASP A 1 92 ? 5.263 -7.913 -11.308 1.00 87.06 92 ASP A O 1
ATOM 753 N N . SER A 1 93 ? 6.044 -6.252 -12.590 1.00 86.69 93 SER A N 1
ATOM 754 C CA . SER A 1 93 ? 5.203 -6.570 -13.752 1.00 86.69 93 SER A CA 1
ATOM 755 C C . SER A 1 93 ? 5.816 -6.071 -15.062 1.00 86.69 93 SER A C 1
ATOM 757 O O . SER A 1 93 ? 6.276 -4.933 -15.155 1.00 86.69 93 SER A O 1
ATOM 759 N N . ILE A 1 94 ? 5.802 -6.893 -16.115 1.00 88.62 94 ILE A N 1
ATOM 760 C CA . ILE A 1 94 ? 6.212 -6.464 -17.461 1.00 88.62 94 ILE A CA 1
ATOM 761 C C . ILE A 1 94 ? 5.024 -5.839 -18.198 1.00 88.62 94 ILE A C 1
ATOM 763 O O . ILE A 1 94 ? 4.027 -6.502 -18.474 1.00 88.62 94 ILE A O 1
ATOM 767 N N . GLU A 1 95 ? 5.143 -4.560 -18.567 1.00 85.38 95 GLU A N 1
ATOM 768 C CA . GLU A 1 95 ? 4.054 -3.794 -19.183 1.00 85.38 95 GLU A CA 1
ATOM 769 C C . GLU A 1 95 ? 4.393 -3.215 -20.568 1.00 85.38 95 GLU A C 1
ATOM 771 O O . GLU A 1 95 ? 5.544 -3.112 -21.001 1.00 85.38 95 GLU A O 1
ATOM 776 N N . GLY A 1 96 ? 3.346 -2.800 -21.287 1.00 84.19 96 GLY A N 1
ATOM 777 C CA . GLY A 1 96 ? 3.457 -2.064 -22.544 1.00 84.19 96 GLY A CA 1
ATOM 778 C C . GLY A 1 96 ? 4.134 -2.869 -23.666 1.00 84.19 96 GLY A C 1
ATOM 779 O O . GLY A 1 96 ? 3.724 -3.998 -23.938 1.00 84.19 96 GLY A O 1
ATOM 780 N N . PRO A 1 97 ? 5.142 -2.311 -24.368 1.00 88.00 97 PRO A N 1
ATOM 781 C CA . PRO A 1 97 ? 5.788 -2.984 -25.489 1.00 88.00 97 PRO A CA 1
ATOM 782 C C . PRO A 1 97 ? 6.565 -4.230 -25.051 1.00 88.00 97 PRO A C 1
ATOM 784 O O . PRO A 1 97 ? 6.831 -5.084 -25.888 1.00 88.00 97 PRO A O 1
ATOM 787 N N . PHE A 1 98 ? 6.910 -4.349 -23.766 1.00 91.88 98 PHE A N 1
ATOM 788 C CA . PHE A 1 98 ? 7.776 -5.408 -23.256 1.00 91.88 98 PHE A CA 1
ATOM 789 C C . PHE A 1 98 ? 7.075 -6.764 -23.099 1.00 91.88 98 PHE A C 1
ATOM 791 O O . PHE A 1 98 ? 7.752 -7.782 -23.002 1.00 91.88 98 PHE A O 1
ATOM 798 N N . ILE A 1 99 ? 5.736 -6.785 -23.138 1.00 88.69 99 ILE A N 1
ATOM 799 C CA . ILE A 1 99 ? 4.910 -8.003 -23.033 1.00 88.69 99 ILE A CA 1
ATOM 800 C C . ILE A 1 99 ? 5.180 -8.967 -24.198 1.00 88.69 99 ILE A C 1
ATOM 802 O O . ILE A 1 99 ? 5.060 -10.183 -24.065 1.00 88.69 99 ILE A O 1
ATOM 806 N N . VAL A 1 100 ? 5.541 -8.427 -25.360 1.00 89.38 100 VAL A N 1
ATOM 807 C CA . VAL A 1 100 ? 5.871 -9.204 -26.557 1.00 89.38 100 VAL A CA 1
ATOM 808 C C . VAL A 1 100 ? 7.362 -9.116 -26.843 1.00 89.38 100 VAL A C 1
ATOM 810 O O . VAL A 1 100 ? 8.025 -8.159 -26.449 1.00 89.38 100 VAL A O 1
ATOM 813 N N . SER A 1 101 ? 7.908 -10.090 -27.571 1.00 90.94 101 SER A N 1
ATOM 814 C CA . SER A 1 101 ? 9.300 -10.021 -28.022 1.00 90.94 101 SER A CA 1
ATOM 815 C C . SER A 1 101 ? 9.559 -8.757 -28.858 1.00 90.94 101 SER A C 1
ATOM 817 O O . SER A 1 101 ? 8.681 -8.323 -29.613 1.00 90.94 101 SER A O 1
ATOM 819 N N . PRO A 1 102 ? 10.764 -8.165 -28.771 1.00 93.56 102 PRO A N 1
ATOM 820 C CA . PRO A 1 102 ? 11.071 -6.937 -29.489 1.00 93.56 102 PRO A CA 1
ATOM 821 C C . PRO A 1 102 ? 10.943 -7.127 -31.005 1.00 93.56 102 PRO A C 1
ATOM 823 O O . PRO A 1 102 ? 11.459 -8.110 -31.546 1.00 93.56 102 PRO A O 1
ATOM 826 N N . PRO A 1 103 ? 10.322 -6.176 -31.727 1.00 91.88 103 PRO A N 1
ATOM 827 C CA . PRO A 1 103 ? 10.149 -6.297 -33.166 1.00 91.88 103 PRO A CA 1
ATOM 828 C C . PRO A 1 103 ? 11.493 -6.261 -33.909 1.00 91.88 103 PRO A C 1
ATOM 830 O O . PRO A 1 103 ? 12.496 -5.684 -33.458 1.00 91.88 103 PRO A O 1
ATOM 833 N N . ALA A 1 104 ? 11.509 -6.853 -35.102 1.00 86.56 104 ALA A N 1
ATOM 834 C CA . ALA A 1 104 ? 12.623 -6.717 -36.031 1.00 86.56 104 ALA A CA 1
ATOM 835 C C . ALA A 1 104 ? 12.780 -5.251 -36.487 1.00 86.56 104 ALA A C 1
ATOM 837 O O . ALA A 1 104 ? 11.813 -4.496 -36.561 1.00 86.56 104 ALA A O 1
ATOM 838 N N . GLY A 1 105 ? 14.012 -4.834 -36.796 1.00 86.31 105 GLY A N 1
ATOM 839 C CA . GLY A 1 105 ? 14.291 -3.467 -37.259 1.00 86.31 105 GLY A CA 1
ATOM 840 C C . GLY A 1 105 ? 14.334 -2.409 -36.148 1.00 86.31 105 GLY A C 1
ATOM 841 O O . GLY A 1 105 ? 14.629 -2.717 -34.992 1.00 86.31 105 GLY A O 1
ATOM 842 N N . VAL A 1 106 ? 14.120 -1.142 -36.509 1.00 86.81 106 VAL A N 1
ATOM 843 C CA . VAL A 1 106 ? 14.258 -0.001 -35.590 1.00 86.81 106 VAL A CA 1
ATOM 844 C C . VAL A 1 106 ? 12.979 0.193 -34.774 1.00 86.81 106 VAL A C 1
ATOM 846 O O . VAL A 1 106 ? 11.896 0.347 -35.326 1.00 86.81 106 VAL A O 1
ATOM 849 N N . LEU A 1 107 ? 13.127 0.246 -33.452 1.00 90.19 107 LEU A N 1
ATOM 850 C CA . LEU A 1 107 ? 12.052 0.535 -32.503 1.00 90.19 107 LEU A CA 1
ATOM 851 C C . LEU A 1 107 ? 11.369 1.881 -32.786 1.00 90.19 107 LEU A C 1
ATOM 853 O O . LEU A 1 107 ? 12.016 2.904 -33.066 1.00 90.19 107 LEU A O 1
ATOM 857 N N . VAL A 1 108 ? 10.047 1.868 -32.632 1.00 89.38 108 VAL A N 1
ATOM 858 C CA . VAL A 1 108 ? 9.186 3.049 -32.711 1.00 89.38 108 VAL A CA 1
ATOM 859 C C . VAL A 1 108 ? 9.559 4.033 -31.595 1.00 89.38 108 VAL A C 1
ATOM 861 O O . VAL A 1 108 ? 10.139 3.660 -30.576 1.00 89.38 108 VAL A O 1
ATOM 864 N N . ASP A 1 109 ? 9.297 5.318 -31.803 1.00 85.38 109 ASP A N 1
ATOM 865 C CA . ASP A 1 109 ? 9.438 6.313 -30.739 1.00 85.38 109 ASP A CA 1
ATOM 866 C C . ASP A 1 109 ? 8.410 6.052 -29.624 1.00 85.38 109 ASP A C 1
ATOM 868 O O . ASP A 1 109 ? 7.233 5.845 -29.915 1.00 85.38 109 ASP A O 1
ATOM 872 N N . LEU A 1 110 ? 8.846 6.075 -28.362 1.00 82.50 110 LEU A N 1
ATOM 873 C CA . LEU A 1 110 ? 7.985 5.835 -27.198 1.00 82.50 110 LEU A CA 1
ATOM 874 C C . LEU A 1 110 ? 6.822 6.826 -27.127 1.00 82.50 110 LEU A C 1
ATOM 876 O O . LEU A 1 110 ? 5.731 6.452 -26.720 1.00 82.50 110 LEU A O 1
ATOM 880 N N . LEU A 1 111 ? 7.020 8.062 -27.598 1.00 81.25 111 LEU A N 1
ATOM 881 C CA . LEU A 1 111 ? 5.963 9.080 -27.654 1.00 81.25 111 LEU A CA 1
ATOM 882 C C . LEU A 1 111 ? 4.818 8.721 -28.616 1.00 81.25 111 LEU A C 1
ATOM 884 O O . LEU A 1 111 ? 3.776 9.370 -28.600 1.00 81.25 111 LEU A O 1
ATOM 888 N N . ARG A 1 112 ? 5.019 7.722 -29.482 1.00 84.88 112 ARG A N 1
ATOM 889 C CA . ARG A 1 112 ? 4.008 7.219 -30.421 1.00 84.88 112 ARG A CA 1
ATOM 890 C C . ARG A 1 112 ? 3.324 5.947 -29.930 1.00 84.88 112 ARG A C 1
ATOM 892 O O . ARG A 1 112 ? 2.424 5.463 -30.613 1.00 84.88 112 ARG A O 1
ATOM 899 N N . LEU A 1 113 ? 3.763 5.381 -28.806 1.00 81.62 113 LEU A N 1
ATOM 900 C CA . LEU A 1 113 ? 3.074 4.250 -28.204 1.00 81.62 113 LEU A CA 1
ATOM 901 C C . LEU A 1 113 ? 1.776 4.732 -27.546 1.00 81.62 113 LEU A C 1
ATOM 903 O O . LEU A 1 113 ? 1.727 5.858 -27.041 1.00 81.62 113 LEU A O 1
ATOM 907 N N . PRO A 1 114 ? 0.716 3.906 -27.551 1.00 77.56 114 PRO A N 1
ATOM 908 C CA . PRO A 1 114 ? -0.470 4.213 -26.771 1.00 77.56 114 PRO A CA 1
ATOM 909 C C . PRO A 1 114 ? -0.082 4.354 -25.291 1.00 77.56 114 PRO A C 1
ATOM 911 O O . PRO A 1 114 ? 0.804 3.628 -24.825 1.00 77.56 114 PRO A O 1
ATOM 914 N N . PRO A 1 115 ? -0.717 5.276 -24.547 1.00 70.25 115 PRO A N 1
ATOM 915 C CA . PRO A 1 115 ? -0.490 5.369 -23.115 1.00 70.25 115 PRO A CA 1
ATOM 916 C C . PRO A 1 115 ? -0.823 4.017 -22.466 1.00 70.25 115 PRO A C 1
ATOM 918 O O . PRO A 1 115 ? -1.781 3.363 -22.898 1.00 70.25 115 PRO A O 1
ATOM 921 N N . PRO A 1 116 ? -0.052 3.583 -21.455 1.00 68.75 116 PRO A N 1
ATOM 922 C CA . PRO A 1 116 ? -0.358 2.353 -20.744 1.00 68.75 116 PRO A CA 1
ATOM 923 C C . PRO A 1 116 ? -1.772 2.446 -20.170 1.00 68.75 116 PRO A C 1
ATOM 925 O O . PRO A 1 116 ? -2.174 3.487 -19.642 1.00 68.75 116 PRO A O 1
ATOM 928 N N . ILE A 1 117 ? -2.536 1.365 -20.310 1.00 71.31 117 ILE A N 1
ATOM 929 C CA . ILE A 1 117 ? -3.835 1.241 -19.656 1.00 71.31 117 ILE A CA 1
ATOM 930 C C . ILE A 1 117 ? -3.523 0.849 -18.210 1.00 71.31 117 ILE A C 1
ATOM 932 O O . ILE A 1 117 ? -2.996 -0.245 -18.011 1.00 71.31 117 ILE A O 1
ATOM 936 N N . PRO A 1 118 ? -3.793 1.712 -17.215 1.00 68.94 118 PRO A N 1
ATOM 937 C CA . PRO A 1 118 ? -3.507 1.374 -15.831 1.00 68.94 118 PRO A CA 1
ATOM 938 C C . PRO A 1 118 ? -4.369 0.179 -15.426 1.00 68.94 118 PRO A C 1
ATOM 940 O O . PRO A 1 118 ? -5.601 0.255 -15.453 1.00 68.94 118 PRO A O 1
ATOM 943 N N . VAL A 1 119 ? -3.719 -0.929 -15.079 1.00 74.00 119 VAL A N 1
ATOM 944 C CA . VAL A 1 119 ? -4.382 -2.063 -14.436 1.00 74.00 119 VAL A CA 1
ATOM 945 C C . VAL A 1 119 ? -4.568 -1.687 -12.965 1.00 74.00 119 VAL A C 1
ATOM 947 O O . VAL A 1 119 ? -3.604 -1.236 -12.343 1.00 74.00 119 VAL A O 1
ATOM 950 N N . PRO A 1 120 ? -5.785 -1.802 -12.405 1.00 79.62 120 PRO A N 1
ATOM 951 C CA . PRO A 1 120 ? -5.994 -1.503 -10.997 1.00 79.62 120 PRO A CA 1
ATOM 952 C C . PRO A 1 120 ? -5.176 -2.468 -10.142 1.00 79.62 120 PRO A C 1
ATOM 954 O O . PRO A 1 120 ? -5.137 -3.668 -10.417 1.00 79.62 120 PRO A O 1
ATOM 957 N N . ALA A 1 121 ? -4.531 -1.948 -9.103 1.00 82.88 121 ALA A N 1
ATOM 958 C CA . ALA A 1 121 ? -3.828 -2.794 -8.147 1.00 82.88 121 ALA A CA 1
ATOM 959 C C . ALA A 1 121 ? -4.832 -3.614 -7.316 1.00 82.88 121 ALA A C 1
ATOM 961 O O . ALA A 1 121 ? -5.965 -3.179 -7.111 1.00 82.88 121 ALA A O 1
ATOM 962 N N . ASP A 1 122 ? -4.417 -4.760 -6.767 1.00 86.38 122 ASP A N 1
ATOM 963 C CA . ASP A 1 122 ? -5.311 -5.649 -5.998 1.00 86.38 122 ASP A CA 1
ATOM 964 C C . ASP A 1 122 ? -6.046 -4.922 -4.859 1.00 86.38 122 ASP A C 1
ATOM 966 O O . ASP A 1 122 ? -7.237 -5.131 -4.635 1.00 86.38 122 ASP A O 1
ATOM 970 N N . TRP A 1 123 ? -5.363 -4.001 -4.175 1.00 89.75 123 TRP A N 1
ATOM 971 C CA . TRP A 1 123 ? -5.955 -3.206 -3.097 1.00 89.75 123 TRP A CA 1
ATOM 972 C C . TRP A 1 123 ? -7.022 -2.212 -3.586 1.00 89.75 123 TRP A C 1
ATOM 974 O O . TRP A 1 123 ? -7.875 -1.803 -2.803 1.00 89.75 123 TRP A O 1
ATOM 984 N N . GLU A 1 124 ? -6.985 -1.800 -4.857 1.00 88.25 124 GLU A N 1
ATOM 985 C CA . GLU A 1 124 ? -8.008 -0.933 -5.457 1.00 88.25 124 GLU A CA 1
ATOM 986 C C . GLU A 1 124 ? -9.289 -1.704 -5.790 1.00 88.25 124 GLU A C 1
ATOM 988 O O . GLU A 1 124 ? -10.350 -1.090 -5.924 1.00 88.25 124 GLU A O 1
ATOM 993 N N . LEU A 1 125 ? -9.185 -3.030 -5.911 1.00 89.38 125 LEU A N 1
ATOM 994 C CA . LEU A 1 125 ? -10.303 -3.947 -6.125 1.00 89.38 125 LEU A CA 1
ATOM 995 C C . LEU A 1 125 ? -10.928 -4.435 -4.807 1.00 89.38 125 LEU A C 1
ATOM 997 O O . LEU A 1 125 ? -12.022 -4.996 -4.838 1.00 89.38 125 LEU A O 1
ATOM 1001 N N . ASP A 1 126 ? -10.270 -4.225 -3.661 1.00 87.81 126 ASP A N 1
ATOM 1002 C CA . ASP A 1 126 ? -10.796 -4.597 -2.343 1.00 87.81 126 ASP A CA 1
ATOM 1003 C C . ASP A 1 126 ? -12.002 -3.710 -1.967 1.00 87.81 126 ASP A C 1
ATOM 1005 O O . ASP A 1 126 ? -11.887 -2.488 -1.849 1.00 87.81 126 ASP A O 1
ATOM 1009 N N . THR A 1 127 ? -13.163 -4.344 -1.774 1.00 88.62 127 THR A N 1
ATOM 1010 C CA . THR A 1 127 ? -14.448 -3.712 -1.416 1.00 88.62 127 THR A CA 1
ATOM 1011 C C . THR A 1 127 ? -14.831 -3.884 0.053 1.00 88.62 127 THR A C 1
ATOM 1013 O O . THR A 1 127 ? -15.928 -3.505 0.465 1.00 88.62 127 THR A O 1
ATOM 1016 N N . THR A 1 128 ? -13.951 -4.458 0.875 1.00 85.88 128 THR A N 1
ATOM 1017 C CA . THR A 1 128 ? -14.277 -4.871 2.249 1.00 85.88 128 THR A CA 1
ATOM 1018 C C . THR A 1 128 ? -14.715 -3.690 3.105 1.00 85.88 128 THR A C 1
ATOM 1020 O O . THR A 1 128 ? -15.631 -3.808 3.916 1.00 85.88 128 THR A O 1
ATOM 1023 N N . TRP A 1 129 ? -14.071 -2.533 2.946 1.00 89.62 129 TRP A N 1
ATOM 1024 C CA . TRP A 1 129 ? -14.420 -1.354 3.734 1.00 89.62 129 TRP A CA 1
ATOM 1025 C C . TRP A 1 129 ? -15.810 -0.822 3.377 1.00 89.62 129 TRP A C 1
ATOM 1027 O O . TRP A 1 129 ? -16.595 -0.485 4.265 1.00 89.62 129 TRP A O 1
ATOM 1037 N N . GLU A 1 130 ? -16.130 -0.772 2.086 1.00 88.00 130 GLU A N 1
ATOM 1038 C CA . GLU A 1 130 ? -17.435 -0.357 1.582 1.00 88.00 130 GLU A CA 1
ATOM 1039 C C . GLU A 1 130 ? -18.534 -1.302 2.064 1.00 88.00 130 GLU A C 1
ATOM 1041 O O . GLU A 1 130 ? -19.597 -0.843 2.489 1.00 88.00 130 GLU A O 1
ATOM 1046 N N . GLU A 1 131 ? -18.264 -2.606 2.036 1.00 87.69 131 GLU A N 1
ATOM 1047 C CA . GLU A 1 131 ? -19.166 -3.638 2.539 1.00 87.69 131 GLU A CA 1
ATOM 1048 C C . GLU A 1 131 ? -19.423 -3.480 4.040 1.00 87.69 131 GLU A C 1
ATOM 1050 O O . GLU A 1 131 ? -20.581 -3.484 4.462 1.00 87.69 131 GLU A O 1
ATOM 1055 N N . GLU A 1 132 ? -18.375 -3.269 4.838 1.00 84.06 132 GLU A N 1
ATOM 1056 C CA . GLU A 1 132 ? -18.478 -3.069 6.286 1.00 84.06 132 GLU A CA 1
ATOM 1057 C C . GLU A 1 132 ? -19.296 -1.806 6.614 1.00 84.06 132 GLU A C 1
ATOM 1059 O O . GLU A 1 132 ? -20.223 -1.842 7.428 1.00 84.06 132 GLU A O 1
ATOM 1064 N N . ILE A 1 133 ? -19.019 -0.682 5.937 1.00 83.62 133 ILE A N 1
ATOM 1065 C CA . ILE A 1 133 ? -19.796 0.556 6.098 1.00 83.62 133 ILE A CA 1
ATOM 1066 C C . ILE A 1 133 ? -21.269 0.319 5.753 1.00 83.62 133 ILE A C 1
ATOM 1068 O O . ILE A 1 133 ? -22.158 0.793 6.466 1.00 83.62 133 ILE A O 1
ATOM 1072 N N . GLU A 1 134 ? -21.549 -0.380 4.655 1.00 85.94 134 GLU A N 1
ATOM 1073 C CA . GLU A 1 134 ? -22.920 -0.628 4.221 1.00 85.94 134 GLU A CA 1
ATOM 1074 C C . GLU A 1 134 ? -23.669 -1.538 5.202 1.00 85.94 134 GLU A C 1
ATOM 1076 O O . GLU A 1 134 ? -24.834 -1.279 5.510 1.00 85.94 134 GLU A O 1
ATOM 1081 N N . GLN A 1 135 ? -23.004 -2.548 5.770 1.00 84.31 135 GLN A N 1
ATOM 1082 C CA . GLN A 1 135 ? -23.569 -3.365 6.847 1.00 84.31 135 GLN A CA 1
ATOM 1083 C C . GLN A 1 135 ? -23.930 -2.512 8.067 1.00 84.31 135 GLN A C 1
ATOM 1085 O O . GLN A 1 135 ? -25.055 -2.599 8.566 1.00 84.31 135 GLN A O 1
ATOM 1090 N N . TYR A 1 136 ? -23.035 -1.620 8.503 1.00 78.81 136 TYR A N 1
ATOM 1091 C CA . TYR A 1 136 ? -23.331 -0.699 9.602 1.00 78.81 136 TYR A CA 1
ATOM 1092 C C . TYR A 1 136 ? -24.518 0.219 9.293 1.00 78.81 136 TYR A C 1
ATOM 1094 O O . TYR A 1 136 ? -25.389 0.407 10.142 1.00 78.81 136 TYR A O 1
ATOM 1102 N N . ARG A 1 137 ? -24.611 0.750 8.070 1.00 79.69 137 ARG A N 1
ATOM 1103 C CA . ARG A 1 137 ? -25.738 1.598 7.644 1.00 79.69 137 ARG A CA 1
ATOM 1104 C C . ARG A 1 137 ? -27.066 0.846 7.630 1.00 79.69 137 ARG A C 1
ATOM 1106 O O . ARG A 1 137 ? -28.094 1.434 7.965 1.00 79.69 137 ARG A O 1
ATOM 1113 N N . LYS A 1 138 ? -27.070 -0.432 7.246 1.00 84.19 138 LYS A N 1
ATOM 1114 C CA . LYS A 1 138 ? -28.269 -1.283 7.305 1.00 84.19 138 LYS A CA 1
ATOM 1115 C C . LYS A 1 138 ? -28.716 -1.503 8.746 1.00 84.19 138 LYS A C 1
ATOM 1117 O O . LYS A 1 138 ? -29.876 -1.244 9.056 1.00 84.19 138 LYS A O 1
ATOM 1122 N N . LEU A 1 139 ? -27.786 -1.854 9.634 1.00 80.00 139 LEU A N 1
ATOM 1123 C CA . LEU A 1 139 ? -28.068 -2.009 11.064 1.00 80.00 139 LEU A CA 1
ATOM 1124 C C . LEU A 1 139 ? -28.619 -0.714 11.686 1.00 80.00 139 LEU A C 1
ATOM 1126 O O . LEU A 1 139 ? -29.577 -0.763 12.455 1.00 80.00 139 LEU A O 1
ATOM 1130 N N . GLU A 1 140 ? -28.070 0.451 11.319 1.00 75.19 140 GLU A N 1
ATOM 1131 C CA . GLU A 1 140 ? -28.590 1.756 11.759 1.00 75.19 140 GLU A CA 1
ATOM 1132 C C . GLU A 1 140 ? -30.045 1.981 11.313 1.00 75.19 140 GLU A C 1
ATOM 1134 O O . GLU A 1 140 ? -30.868 2.453 12.102 1.00 75.19 140 GLU A O 1
ATOM 1139 N N . LYS A 1 141 ? -30.381 1.648 10.058 1.00 80.12 141 LYS A N 1
ATOM 1140 C CA . LYS A 1 141 ? -31.751 1.776 9.533 1.00 80.12 141 LYS A CA 1
ATOM 1141 C C . LYS A 1 141 ? -32.721 0.862 10.281 1.00 80.12 141 LYS A C 1
ATOM 1143 O O . LYS A 1 141 ? -33.745 1.344 10.755 1.00 80.12 141 LYS A O 1
ATOM 1148 N N . GLU A 1 142 ? -32.363 -0.406 10.466 1.00 82.06 142 GLU A N 1
ATOM 1149 C CA . GLU A 1 142 ? -33.201 -1.381 11.175 1.00 82.06 142 GLU A CA 1
ATOM 1150 C C . GLU A 1 142 ? -33.454 -0.989 12.637 1.00 82.06 142 GLU A C 1
ATOM 1152 O O . GLU A 1 142 ? -34.567 -1.128 13.145 1.00 82.06 142 GLU A O 1
ATOM 1157 N N . GLN A 1 143 ? -32.437 -0.482 13.340 1.00 77.88 143 GLN A N 1
ATOM 1158 C CA . GLN A 1 143 ? -32.591 -0.014 14.722 1.00 77.88 143 GLN A CA 1
ATOM 1159 C C . GLN A 1 143 ? -33.509 1.207 14.813 1.00 77.88 143 GLN A C 1
ATOM 1161 O O . GLN A 1 143 ? -34.330 1.299 15.729 1.00 77.88 143 GLN A O 1
ATOM 1166 N N . LYS A 1 144 ? -33.402 2.121 13.842 1.00 75.25 144 LYS A N 1
ATOM 1167 C CA . LYS A 1 144 ? -34.265 3.300 13.746 1.00 75.25 144 LYS A CA 1
ATOM 1168 C C . LYS A 1 144 ? -35.722 2.916 13.477 1.00 75.25 144 LYS A C 1
ATOM 1170 O O . LYS A 1 144 ? -36.618 3.493 14.086 1.00 75.25 144 LYS A O 1
ATOM 1175 N N . GLU A 1 145 ? -35.958 1.936 12.609 1.00 81.12 145 GLU A N 1
ATOM 1176 C CA . GLU A 1 145 ? -37.295 1.391 12.324 1.00 81.12 145 GLU A CA 1
ATOM 1177 C C . GLU A 1 145 ? -37.907 0.684 13.541 1.00 81.12 145 GLU A C 1
ATOM 1179 O O . GLU A 1 145 ? -39.109 0.787 13.775 1.00 81.12 145 GLU A O 1
ATOM 1184 N N . LYS A 1 146 ? -37.079 0.044 14.374 1.00 81.12 146 LYS A N 1
ATOM 1185 C CA . LYS A 1 146 ? -37.489 -0.589 15.640 1.00 81.12 146 LYS A CA 1
ATOM 1186 C C . LYS A 1 146 ? -37.707 0.401 16.796 1.00 81.12 146 LYS A C 1
ATOM 1188 O O . LYS A 1 146 ? -37.941 -0.031 17.921 1.00 81.12 146 LYS A O 1
ATOM 1193 N N . GLY A 1 147 ? -37.619 1.712 16.552 1.00 71.19 147 GLY A N 1
ATOM 1194 C CA . GLY A 1 147 ? -37.846 2.745 17.569 1.00 71.19 147 GLY A CA 1
ATOM 1195 C C . GLY A 1 147 ? -36.790 2.788 18.680 1.00 71.19 147 GLY A C 1
ATOM 1196 O O . GLY A 1 147 ? -37.028 3.390 19.726 1.00 71.19 147 GLY A O 1
ATOM 1197 N N . VAL A 1 148 ? -35.627 2.159 18.476 1.00 70.19 148 VAL A N 1
ATOM 1198 C CA . VAL A 1 148 ? -34.513 2.207 19.430 1.00 70.19 148 VAL A CA 1
ATOM 1199 C C . VAL A 1 148 ? -33.895 3.607 19.374 1.00 70.19 148 VAL A C 1
ATOM 1201 O O . VAL A 1 148 ? -33.563 4.101 18.296 1.00 70.19 148 VAL A O 1
ATOM 1204 N N . ASP A 1 149 ? -33.752 4.272 20.526 1.00 55.84 149 ASP A N 1
ATOM 1205 C CA . ASP A 1 149 ? -33.205 5.632 20.609 1.00 55.84 149 ASP A CA 1
ATOM 1206 C C . ASP A 1 149 ? -31.720 5.635 20.179 1.00 55.84 149 ASP A C 1
ATOM 1208 O O . ASP A 1 149 ? -30.809 5.373 20.960 1.00 55.84 149 ASP A O 1
ATOM 1212 N N . THR A 1 150 ? -31.470 5.918 18.898 1.00 53.66 150 THR A N 1
ATOM 1213 C CA . THR A 1 150 ? -30.138 5.969 18.246 1.00 53.66 150 THR A CA 1
ATOM 1214 C C . THR A 1 150 ? -29.226 7.122 18.711 1.00 53.66 150 THR A C 1
ATOM 1216 O O . THR A 1 150 ? -28.293 7.513 18.005 1.00 53.66 150 THR A O 1
ATOM 1219 N N . LYS A 1 151 ? -29.454 7.699 19.901 1.00 50.09 151 LYS A N 1
ATOM 1220 C CA . LYS A 1 151 ? -28.584 8.746 20.474 1.00 50.09 151 LYS A CA 1
ATOM 1221 C C . LYS A 1 151 ? -27.143 8.267 20.676 1.00 50.09 151 LYS A C 1
ATOM 1223 O O . LYS A 1 151 ? -26.225 9.071 20.528 1.00 50.09 151 LYS A O 1
ATOM 1228 N N . ASN A 1 152 ? -26.944 6.967 20.894 1.00 46.75 152 ASN A N 1
ATOM 1229 C CA . ASN A 1 152 ? -25.638 6.311 20.828 1.00 46.75 152 ASN A CA 1
ATOM 1230 C C . ASN A 1 152 ? -25.383 5.805 19.405 1.00 46.75 152 ASN A C 1
ATOM 1232 O O . ASN A 1 152 ? -25.552 4.627 19.100 1.00 46.75 152 ASN A O 1
ATOM 1236 N N . LYS A 1 153 ? -25.015 6.722 18.506 1.00 54.97 153 LYS A N 1
ATOM 1237 C CA . LYS A 1 153 ? -24.624 6.371 17.135 1.00 54.97 153 LYS A CA 1
ATOM 1238 C C . LYS A 1 153 ? -23.410 5.430 17.150 1.00 54.97 153 LYS A C 1
ATOM 1240 O O . LYS A 1 153 ? -22.461 5.704 17.884 1.00 54.97 153 LYS A O 1
ATOM 1245 N N . PRO A 1 154 ? -23.357 4.408 16.280 1.00 53.19 154 PRO A N 1
ATOM 1246 C CA . PRO A 1 154 ? -22.134 3.642 16.068 1.00 53.19 154 PRO A CA 1
ATOM 1247 C C . PRO A 1 154 ? -21.060 4.469 15.340 1.00 53.19 154 PRO A C 1
ATOM 1249 O O . PRO A 1 154 ? -19.876 4.178 15.492 1.00 53.19 154 PRO A O 1
ATOM 1252 N N . ARG A 1 155 ? -21.426 5.540 14.613 1.00 60.50 155 ARG A N 1
ATOM 1253 C CA . ARG A 1 155 ? -20.450 6.441 13.971 1.00 60.50 155 ARG A CA 1
ATOM 1254 C C . ARG A 1 155 ? -19.481 7.037 14.990 1.00 60.50 155 ARG A C 1
ATOM 1256 O O . ARG A 1 155 ? -19.899 7.593 16.007 1.00 60.50 155 ARG A O 1
ATOM 1263 N N . VAL A 1 156 ? -18.184 6.963 14.690 1.00 62.16 156 VAL A N 1
ATOM 1264 C CA . VAL A 1 156 ? -17.155 7.592 15.524 1.00 62.16 156 VAL A CA 1
ATOM 1265 C C . VAL A 1 156 ? -17.423 9.089 15.588 1.00 62.16 156 VAL A C 1
ATOM 1267 O O . VAL A 1 156 ? -17.554 9.755 14.559 1.00 62.16 156 VAL A O 1
ATOM 1270 N N . GLN A 1 157 ? -17.522 9.631 16.801 1.00 63.59 157 GLN A N 1
ATOM 1271 C CA . GLN A 1 157 ? -17.657 11.071 16.960 1.00 63.59 157 GLN A CA 1
ATOM 1272 C C . GLN A 1 157 ? -16.380 11.734 16.451 1.00 63.59 157 GLN A C 1
ATOM 1274 O O . GLN A 1 157 ? -15.276 11.398 16.885 1.00 63.59 157 GLN A O 1
ATOM 1279 N N . CYS A 1 158 ? -16.531 12.679 15.523 1.00 67.88 158 CYS A N 1
ATOM 1280 C CA . CYS A 1 158 ? -15.399 13.442 15.022 1.00 67.88 158 CYS A CA 1
ATOM 1281 C C . CYS A 1 158 ? -14.669 14.109 16.206 1.00 67.88 158 CYS A C 1
ATOM 1283 O O . CYS A 1 158 ? -15.329 14.763 17.022 1.00 67.88 158 CYS A O 1
ATOM 1285 N N . PRO A 1 159 ? -13.327 14.015 16.291 1.00 63.16 159 PRO A N 1
ATOM 1286 C CA . PRO A 1 159 ? -12.567 14.630 17.376 1.00 63.16 159 PRO A CA 1
ATOM 1287 C C . PRO A 1 159 ? -12.865 16.124 17.560 1.00 63.16 159 PRO A C 1
ATOM 1289 O O . PRO A 1 159 ? -12.868 16.645 18.678 1.00 63.16 159 PRO A O 1
ATOM 1292 N N . PHE A 1 160 ? -13.159 16.797 16.450 1.00 67.50 160 PHE A N 1
ATOM 1293 C CA . PHE A 1 160 ? -13.229 18.250 16.356 1.00 67.50 160 PHE A CA 1
ATOM 1294 C C . PHE A 1 160 ? -14.660 18.800 16.384 1.00 67.50 160 PHE A C 1
ATOM 1296 O O . PHE A 1 160 ? -14.864 19.947 16.773 1.00 67.50 160 PHE A O 1
ATOM 1303 N N . HIS A 1 161 ? -15.672 17.996 16.044 1.00 69.88 161 HIS A N 1
ATOM 1304 C CA . HIS A 1 161 ? -17.059 18.461 15.949 1.00 69.88 161 HIS A CA 1
ATOM 1305 C C . HIS A 1 161 ? -17.940 17.809 17.021 1.00 69.88 161 HIS A C 1
ATOM 1307 O O . HIS A 1 161 ? -18.142 16.600 17.018 1.00 69.88 161 HIS A O 1
ATOM 1313 N N . ARG A 1 162 ? -18.515 18.621 17.923 1.00 58.91 162 ARG A N 1
ATOM 1314 C CA . ARG A 1 162 ? -19.290 18.142 19.089 1.00 58.91 162 ARG A CA 1
ATOM 1315 C C . ARG A 1 162 ? -20.674 17.548 18.778 1.00 58.91 162 ARG A C 1
ATOM 1317 O O . ARG A 1 162 ? -21.211 16.861 19.635 1.00 58.91 162 ARG A O 1
ATOM 1324 N N . LYS A 1 163 ? -21.300 17.852 17.631 1.00 59.28 163 LYS A N 1
ATOM 1325 C CA . LYS A 1 163 ? -22.703 17.449 17.353 1.00 59.28 163 LYS A CA 1
ATOM 1326 C C . LYS A 1 163 ? -22.925 16.879 15.952 1.00 59.28 163 LYS A C 1
ATOM 1328 O O . LYS A 1 163 ? -23.511 15.810 15.812 1.00 59.28 163 LYS A O 1
ATOM 1333 N N . VAL A 1 164 ? -22.462 17.579 14.918 1.00 63.34 164 VAL A N 1
ATOM 1334 C CA . VAL A 1 164 ? -22.563 17.135 13.522 1.00 63.34 164 VAL A CA 1
ATOM 13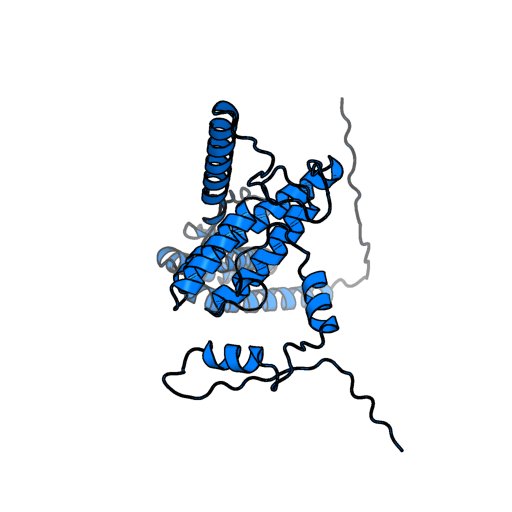35 C C . VAL A 1 164 ? -21.223 17.399 12.857 1.00 63.34 164 VAL A C 1
ATOM 1337 O O . VAL A 1 164 ? -20.739 18.527 12.870 1.00 63.34 164 VAL A O 1
ATOM 1340 N N . CYS A 1 165 ? -20.612 16.346 12.323 1.00 64.00 165 CYS A N 1
ATOM 1341 C CA . CYS A 1 165 ? -19.441 16.477 11.474 1.00 64.00 165 CYS A CA 1
ATOM 1342 C C . CYS A 1 165 ? -19.924 17.016 10.118 1.00 64.00 165 CYS A C 1
ATOM 1344 O O . CYS A 1 165 ? -20.759 16.356 9.492 1.00 64.00 165 CYS A O 1
ATOM 1346 N N . PRO A 1 166 ? -19.497 18.216 9.687 1.00 64.12 166 PRO A N 1
ATOM 1347 C CA . PRO A 1 166 ? -19.826 18.685 8.353 1.00 64.12 166 PRO A CA 1
ATOM 1348 C C . PRO A 1 166 ? -19.198 17.722 7.343 1.00 64.12 166 PRO A C 1
ATOM 1350 O O . PRO A 1 166 ? -18.052 17.306 7.515 1.00 64.12 166 PRO A O 1
ATOM 1353 N N . ARG A 1 167 ? -19.949 17.361 6.295 1.00 64.75 167 ARG A N 1
ATOM 1354 C CA . ARG A 1 167 ? -19.347 16.707 5.125 1.00 64.75 167 ARG A CA 1
ATOM 1355 C C . ARG A 1 167 ? -18.251 17.613 4.570 1.00 64.75 167 ARG A C 1
ATOM 1357 O O . ARG A 1 167 ? -18.328 18.829 4.755 1.00 64.75 167 ARG A O 1
ATOM 1364 N N . ASP A 1 168 ? -17.268 17.013 3.897 1.00 58.22 168 ASP A N 1
ATOM 1365 C CA . ASP A 1 168 ? -16.165 17.739 3.262 1.00 58.22 168 ASP A CA 1
ATOM 1366 C C . ASP A 1 168 ? -16.683 19.006 2.572 1.00 58.22 168 ASP A C 1
ATOM 1368 O O . ASP A 1 168 ? -17.585 18.947 1.725 1.00 58.22 168 ASP A O 1
ATOM 1372 N N . ALA A 1 169 ? -16.123 20.159 2.953 1.00 60.75 169 ALA A N 1
ATOM 1373 C CA . ALA A 1 169 ? -16.388 21.396 2.243 1.00 60.75 169 ALA A CA 1
ATOM 1374 C C . ALA A 1 169 ? -16.028 21.189 0.758 1.00 60.75 169 ALA A C 1
ATOM 1376 O O . ALA A 1 169 ? -15.133 20.395 0.446 1.00 60.75 169 ALA A O 1
ATOM 1377 N N . PRO A 1 170 ? -16.675 21.889 -0.190 1.00 59.50 170 PRO A N 1
ATOM 1378 C CA . PRO A 1 170 ? -16.388 21.719 -1.615 1.00 59.50 170 PRO A CA 1
ATOM 1379 C C . PRO A 1 170 ? -14.896 21.856 -1.969 1.00 59.50 170 PRO A C 1
ATOM 1381 O O . PRO A 1 170 ? -14.423 21.199 -2.895 1.00 59.50 170 PRO A O 1
ATOM 1384 N N . THR A 1 17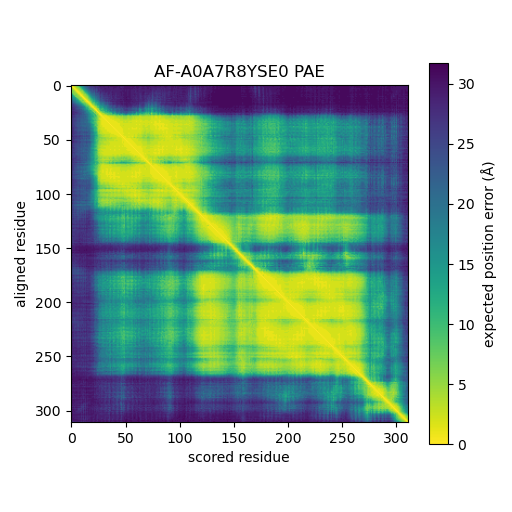1 ? -14.154 22.663 -1.205 1.00 59.62 171 THR A N 1
ATOM 1385 C CA . THR A 1 171 ? -12.702 22.864 -1.319 1.00 59.62 171 THR A CA 1
ATOM 1386 C C . THR A 1 171 ? -11.881 21.646 -0.893 1.00 59.62 171 THR A C 1
ATOM 1388 O O . THR A 1 171 ? -10.851 21.363 -1.501 1.00 59.62 171 THR A O 1
ATOM 1391 N N . ASP A 1 172 ? -12.365 20.874 0.080 1.00 69.94 172 ASP A N 1
ATOM 1392 C CA . ASP A 1 172 ? -11.614 19.793 0.731 1.00 69.94 172 ASP A CA 1
ATOM 1393 C C . ASP A 1 172 ? -11.954 18.416 0.155 1.00 69.94 172 ASP A C 1
ATOM 1395 O O . ASP A 1 172 ? -11.284 17.426 0.446 1.00 69.94 172 ASP A O 1
ATOM 1399 N N . ARG A 1 173 ? -12.956 18.336 -0.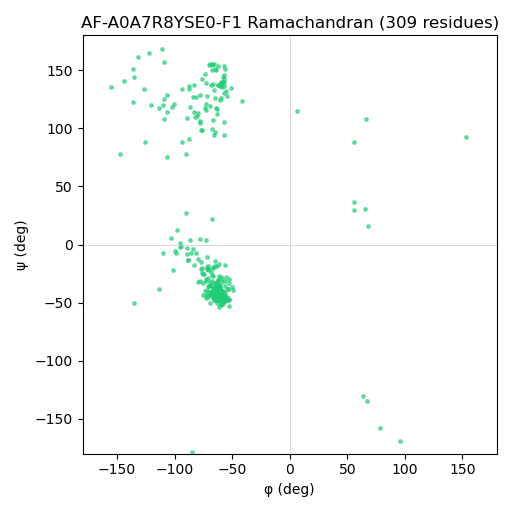7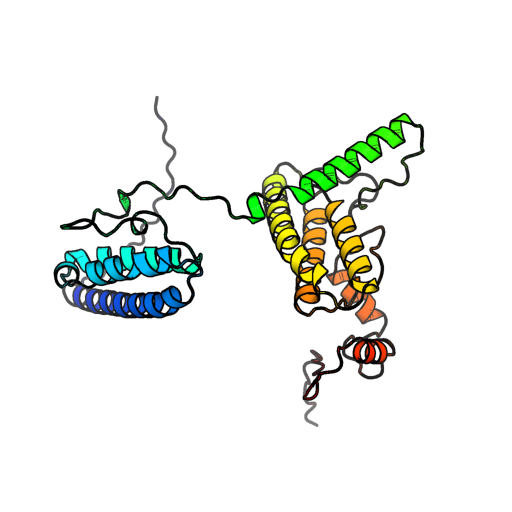29 1.00 76.25 173 ARG A N 1
ATOM 1400 C CA . ARG A 1 173 ? -13.424 17.076 -1.323 1.00 76.25 173 ARG A CA 1
ATOM 1401 C C . ARG A 1 173 ? -12.313 16.297 -2.035 1.00 76.25 173 ARG A C 1
ATOM 1403 O O . ARG A 1 173 ? -12.298 15.072 -1.979 1.00 76.25 173 ARG A O 1
ATOM 1410 N N . LYS A 1 174 ? -11.365 16.986 -2.684 1.00 82.56 174 LYS A N 1
ATOM 1411 C CA . LYS A 1 174 ? -10.202 16.332 -3.319 1.00 82.56 174 LYS A CA 1
ATOM 1412 C C . LYS A 1 174 ? -9.283 15.681 -2.284 1.00 82.56 174 LYS A C 1
ATOM 1414 O O . LYS A 1 174 ? -8.833 14.561 -2.497 1.00 82.56 174 LYS A O 1
ATOM 1419 N N . ILE A 1 175 ? -9.043 16.366 -1.166 1.00 85.94 175 ILE A N 1
ATOM 1420 C CA . ILE A 1 175 ? -8.218 15.862 -0.062 1.00 85.94 175 ILE A CA 1
ATOM 1421 C C . ILE A 1 175 ? -8.919 14.672 0.597 1.00 85.94 175 ILE A C 1
ATOM 1423 O O . ILE A 1 175 ? -8.293 13.637 0.797 1.00 85.94 175 ILE A O 1
ATOM 1427 N N . GLY A 1 176 ? -10.228 14.771 0.842 1.00 86.56 176 GLY A N 1
ATOM 1428 C CA . GLY A 1 176 ? -11.033 13.675 1.381 1.00 86.56 176 GLY A CA 1
ATOM 1429 C C . GLY A 1 176 ? -10.929 12.393 0.549 1.00 86.56 176 GLY A C 1
ATOM 1430 O O . GLY A 1 176 ? -10.693 11.328 1.108 1.00 86.56 176 GLY A O 1
ATOM 1431 N N . VAL A 1 177 ? -11.010 12.495 -0.785 1.00 89.75 177 VAL A N 1
ATOM 1432 C CA . VAL A 1 177 ? -10.848 11.340 -1.693 1.00 89.75 177 VAL A CA 1
ATOM 1433 C C . VAL A 1 177 ? -9.452 10.719 -1.590 1.00 89.75 177 VAL A C 1
ATOM 1435 O O . VAL A 1 177 ? -9.327 9.496 -1.586 1.00 89.75 177 VAL A O 1
ATOM 1438 N N . ILE A 1 178 ? -8.399 11.537 -1.493 1.00 91.81 178 ILE A N 1
ATOM 1439 C CA . I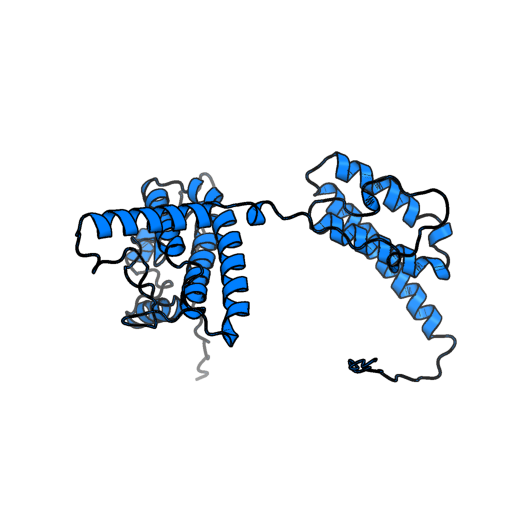LE A 1 178 ? -7.024 11.041 -1.323 1.00 91.81 178 ILE A CA 1
ATOM 1440 C C . ILE A 1 178 ? -6.882 10.313 0.019 1.00 91.81 178 ILE A C 1
ATOM 1442 O O . ILE A 1 178 ? -6.320 9.221 0.062 1.00 91.81 178 ILE A O 1
ATOM 1446 N N . LEU A 1 179 ? -7.433 10.874 1.097 1.00 93.50 179 LEU A N 1
ATOM 1447 C CA . LEU A 1 179 ? -7.411 10.251 2.421 1.00 93.50 179 LEU A CA 1
ATOM 1448 C C . LEU A 1 179 ? -8.191 8.930 2.446 1.00 93.50 179 LEU A C 1
ATOM 1450 O O . LEU A 1 179 ? -7.769 7.984 3.104 1.00 93.50 179 LEU A O 1
ATOM 1454 N N . ASP A 1 180 ? -9.301 8.829 1.720 1.00 93.12 180 ASP A N 1
ATOM 1455 C CA . ASP A 1 180 ? -10.058 7.580 1.606 1.00 93.12 180 ASP A CA 1
ATOM 1456 C C . ASP A 1 180 ? -9.281 6.513 0.816 1.00 93.12 180 ASP A C 1
ATOM 1458 O O . ASP A 1 180 ? -9.216 5.364 1.251 1.00 93.12 180 ASP A O 1
ATOM 1462 N N . LYS A 1 181 ? -8.592 6.888 -0.272 1.00 92.94 181 LYS A N 1
ATOM 1463 C CA . LYS A 1 181 ? -7.678 5.974 -0.984 1.00 92.94 181 LYS A CA 1
ATOM 1464 C C . LYS A 1 181 ? -6.521 5.504 -0.102 1.00 92.94 181 LYS A C 1
ATOM 1466 O O . LYS A 1 181 ? -6.223 4.314 -0.071 1.00 92.94 181 LYS A O 1
ATOM 1471 N N . GLN A 1 182 ? -5.898 6.422 0.637 1.00 94.62 182 GLN A N 1
ATOM 1472 C CA . GLN A 1 182 ? -4.826 6.091 1.576 1.00 94.62 182 GLN A CA 1
ATOM 1473 C C . GLN A 1 182 ? -5.316 5.112 2.650 1.00 94.62 182 GLN A C 1
ATOM 1475 O O . GLN A 1 182 ? -4.615 4.158 2.972 1.00 94.62 182 GLN A O 1
ATOM 1480 N N . PHE A 1 183 ? -6.526 5.312 3.180 1.00 94.81 183 PHE A N 1
ATOM 1481 C CA . PHE A 1 183 ? -7.104 4.396 4.158 1.00 94.81 183 PHE A CA 1
ATOM 1482 C C . PHE A 1 183 ? -7.332 2.999 3.586 1.00 94.81 183 PHE A C 1
ATOM 1484 O O . PHE A 1 183 ? -6.934 2.033 4.227 1.00 94.81 183 PHE A O 1
ATOM 1491 N N . ARG A 1 184 ? -7.912 2.887 2.382 1.00 94.06 184 ARG A N 1
ATOM 1492 C CA . ARG A 1 184 ? -8.113 1.590 1.709 1.00 94.06 184 ARG A CA 1
ATOM 1493 C C . ARG A 1 184 ? -6.808 0.815 1.579 1.00 94.06 184 ARG A C 1
ATOM 1495 O O . ARG A 1 184 ? -6.743 -0.347 1.964 1.00 94.06 184 ARG A O 1
ATOM 1502 N N . PHE A 1 185 ? -5.756 1.485 1.116 1.00 94.31 185 PHE A N 1
ATOM 1503 C CA . PHE A 1 185 ? -4.432 0.886 0.998 1.00 94.31 185 PHE A CA 1
ATOM 1504 C C . PHE A 1 185 ? -3.879 0.413 2.355 1.00 94.31 185 PHE A C 1
ATOM 1506 O O . PHE A 1 185 ? -3.441 -0.729 2.487 1.00 94.31 185 PHE A O 1
ATOM 1513 N N . LEU A 1 186 ? -3.946 1.257 3.391 1.00 95.00 186 LEU A N 1
ATOM 1514 C CA . LEU A 1 186 ? -3.482 0.892 4.735 1.00 95.00 186 LEU A CA 1
ATOM 1515 C C . LEU A 1 186 ? -4.297 -0.263 5.336 1.00 95.00 186 LEU A C 1
ATOM 1517 O O . LEU A 1 186 ? -3.733 -1.144 5.986 1.00 95.00 186 LEU A O 1
ATOM 1521 N N . LEU A 1 187 ? -5.611 -0.286 5.105 1.00 94.12 187 LEU A N 1
ATOM 1522 C CA . LEU A 1 187 ? -6.491 -1.358 5.551 1.00 94.12 187 LEU A CA 1
ATOM 1523 C C . LEU A 1 187 ? -6.127 -2.682 4.872 1.00 94.12 187 LEU A C 1
ATOM 1525 O O . LEU A 1 187 ? -5.958 -3.680 5.574 1.00 94.12 187 LEU A O 1
ATOM 1529 N N . TYR A 1 188 ? -5.940 -2.673 3.550 1.00 93.62 188 TYR A N 1
ATOM 1530 C CA . TYR A 1 188 ? -5.499 -3.833 2.775 1.00 93.62 188 TYR A CA 1
ATOM 1531 C C . TYR A 1 188 ? -4.206 -4.431 3.346 1.00 93.62 188 TYR A C 1
ATOM 1533 O O . TYR A 1 188 ? -4.143 -5.629 3.618 1.00 93.62 188 TYR A O 1
ATOM 1541 N N . ILE A 1 189 ? -3.217 -3.583 3.651 1.00 92.56 189 ILE A N 1
ATOM 1542 C CA . ILE A 1 189 ? -1.957 -4.009 4.279 1.00 92.56 189 ILE A CA 1
ATOM 1543 C C . ILE A 1 189 ? -2.181 -4.553 5.694 1.00 92.56 189 ILE A C 1
ATOM 1545 O O . ILE A 1 189 ? -1.575 -5.549 6.081 1.00 92.56 189 ILE A O 1
ATOM 1549 N N . SER A 1 190 ? -3.032 -3.913 6.496 1.00 92.62 190 SER A N 1
ATOM 1550 C CA . SER A 1 190 ? -3.178 -4.243 7.920 1.00 92.62 190 SER A CA 1
ATOM 1551 C C . SER A 1 190 ? -3.707 -5.661 8.173 1.00 92.62 190 SER A C 1
ATOM 1553 O O . SER A 1 190 ? -3.307 -6.308 9.140 1.00 92.62 190 SER A O 1
ATOM 1555 N N . ARG A 1 191 ? -4.583 -6.173 7.301 1.00 88.31 191 ARG A N 1
ATOM 1556 C CA . ARG A 1 191 ? -5.296 -7.447 7.494 1.00 88.31 191 ARG A CA 1
ATOM 1557 C C . ARG A 1 191 ? -4.384 -8.674 7.591 1.00 88.31 191 ARG A C 1
ATOM 1559 O O . ARG A 1 191 ? -4.515 -9.394 8.586 1.00 88.31 191 ARG A O 1
ATOM 1566 N N . PRO A 1 192 ? -3.470 -8.944 6.636 1.00 91.06 192 PRO A N 1
ATOM 1567 C CA . PRO A 1 192 ? -2.570 -10.089 6.747 1.00 91.06 192 PRO A CA 1
ATOM 1568 C C . PRO A 1 192 ? -1.700 -10.004 8.004 1.00 91.06 192 PRO A C 1
ATOM 1570 O O . PRO A 1 192 ? -1.550 -11.001 8.705 1.00 91.06 192 PRO A O 1
ATOM 1573 N N . TYR A 1 193 ? -1.199 -8.818 8.365 1.00 91.81 193 TYR A N 1
ATOM 1574 C CA . TYR A 1 193 ? -0.381 -8.665 9.570 1.00 91.81 193 TYR A CA 1
ATOM 1575 C C . TYR A 1 193 ? -1.181 -8.832 10.870 1.00 91.81 193 TYR A C 1
ATOM 1577 O O . TYR A 1 193 ? -0.688 -9.449 11.813 1.00 91.81 193 TYR A O 1
ATOM 1585 N N . ALA A 1 194 ? -2.438 -8.379 10.921 1.00 91.75 194 ALA A N 1
ATOM 1586 C CA . ALA A 1 194 ? -3.321 -8.619 12.063 1.00 91.75 194 ALA A CA 1
ATOM 1587 C C . ALA A 1 194 ? -3.563 -10.119 12.310 1.00 91.75 194 ALA A C 1
ATOM 1589 O O . ALA A 1 194 ? -3.609 -10.560 13.460 1.00 91.75 194 ALA A O 1
ATOM 1590 N N . ALA A 1 195 ? -3.658 -10.925 11.247 1.00 89.56 195 ALA A N 1
ATOM 1591 C CA . ALA A 1 195 ? -3.820 -12.374 11.365 1.00 89.56 195 ALA A CA 1
ATOM 1592 C C . ALA A 1 195 ? -2.586 -13.075 11.974 1.00 89.56 195 ALA A C 1
ATOM 1594 O O . ALA A 1 195 ? -2.739 -14.117 12.627 1.00 89.56 195 ALA A O 1
ATOM 1595 N N . LEU A 1 196 ? -1.394 -12.486 11.805 1.00 90.00 196 LEU A N 1
ATOM 1596 C CA . LEU A 1 196 ? -0.098 -13.006 12.263 1.00 90.00 196 LEU A CA 1
ATOM 1597 C C . LEU A 1 196 ? 0.238 -12.688 13.727 1.00 90.00 196 LEU A C 1
ATOM 1599 O O . LEU A 1 196 ? 1.265 -13.154 14.222 1.00 90.00 196 LEU A O 1
ATOM 1603 N N . LEU A 1 197 ? -0.595 -11.918 14.432 1.00 88.75 197 LEU A N 1
ATOM 1604 C CA . LEU A 1 197 ? -0.409 -11.686 15.865 1.00 88.75 197 LEU A CA 1
ATOM 1605 C C . LEU A 1 197 ? -0.419 -13.017 16.631 1.00 88.75 197 LEU A C 1
ATOM 1607 O O . LEU A 1 197 ? -1.218 -13.907 16.346 1.00 88.75 197 LEU A O 1
ATOM 1611 N N . PHE A 1 198 ? 0.457 -13.170 17.620 1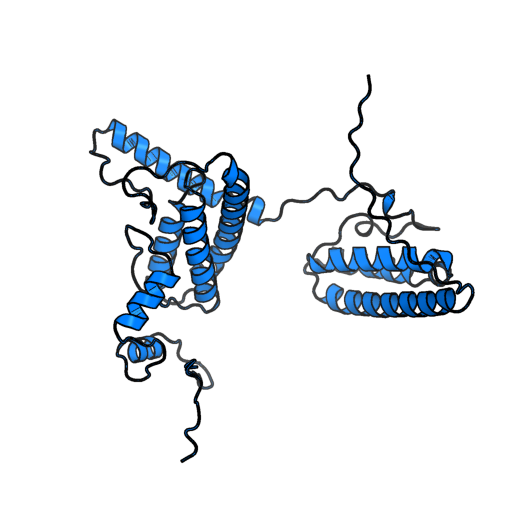.00 84.44 198 PHE A N 1
ATOM 1612 C CA . PHE A 1 198 ? 0.576 -14.439 18.345 1.00 84.44 198 PHE A CA 1
ATOM 1613 C C . PHE A 1 198 ? -0.575 -14.653 19.333 1.00 84.44 198 PHE A C 1
ATOM 1615 O O . PHE A 1 198 ? -1.143 -15.742 19.416 1.00 84.44 198 PHE A O 1
ATOM 1622 N N . ARG A 1 199 ? -0.945 -13.607 20.078 1.00 85.06 199 ARG A N 1
ATOM 1623 C CA . ARG A 1 199 ? -1.945 -13.690 21.147 1.00 85.06 199 ARG A CA 1
ATOM 1624 C C . ARG A 1 199 ? -3.350 -13.466 20.593 1.00 85.06 199 ARG A C 1
ATOM 1626 O O . ARG A 1 199 ? -3.598 -12.509 19.861 1.00 85.06 199 ARG A O 1
ATOM 1633 N N . SER A 1 200 ? -4.300 -14.310 20.991 1.00 88.31 200 SER A N 1
ATOM 1634 C CA . SER A 1 200 ? -5.714 -14.173 20.602 1.00 88.31 200 SER A CA 1
ATOM 1635 C C . SER A 1 200 ? -6.319 -12.845 21.067 1.00 88.31 200 SER A C 1
ATOM 1637 O O . SER A 1 200 ? -7.058 -12.212 20.316 1.00 88.31 200 SER A O 1
ATOM 1639 N N . ALA A 1 201 ? -5.951 -12.382 22.265 1.00 89.25 201 ALA A N 1
ATOM 1640 C CA . ALA A 1 201 ? -6.358 -11.079 22.784 1.00 89.25 201 ALA A CA 1
ATOM 1641 C C . ALA A 1 201 ? -5.909 -9.925 21.870 1.00 89.25 201 ALA A C 1
ATOM 1643 O O . ALA A 1 201 ? -6.685 -9.005 21.615 1.00 89.25 201 ALA A O 1
ATOM 1644 N N . ASP A 1 202 ? -4.697 -10.000 21.315 1.00 89.56 202 ASP A N 1
ATOM 1645 C CA . ASP A 1 202 ? -4.166 -8.978 20.406 1.00 89.56 202 ASP A CA 1
ATOM 1646 C C . ASP A 1 202 ? -4.920 -8.985 19.083 1.00 89.56 202 ASP A C 1
ATOM 1648 O O . ASP A 1 202 ? -5.299 -7.925 18.594 1.00 89.56 202 ASP A O 1
ATOM 1652 N N . LYS A 1 203 ? -5.236 -10.169 18.543 1.00 92.94 203 LYS A N 1
ATOM 1653 C CA . LYS A 1 203 ? -6.083 -10.285 17.344 1.00 92.94 203 LYS A CA 1
ATOM 1654 C C . LYS A 1 203 ? -7.435 -9.611 17.544 1.00 92.94 203 LYS A C 1
ATOM 1656 O O . LYS A 1 203 ? -7.887 -8.871 16.676 1.00 92.94 203 LYS A O 1
ATOM 1661 N N . ILE A 1 204 ? -8.067 -9.837 18.697 1.00 93.12 204 ILE A N 1
ATOM 1662 C CA . ILE A 1 204 ? -9.361 -9.232 19.033 1.00 93.12 204 ILE A CA 1
ATOM 1663 C C . ILE A 1 204 ? -9.227 -7.709 19.152 1.00 93.12 204 ILE A C 1
ATOM 1665 O O . ILE A 1 204 ? -10.041 -6.984 18.578 1.00 93.12 204 ILE A O 1
ATOM 1669 N N . ARG A 1 205 ? -8.200 -7.211 19.853 1.00 94.31 205 ARG A N 1
ATOM 1670 C CA . ARG A 1 205 ? -7.939 -5.767 19.985 1.00 94.31 205 ARG A CA 1
ATOM 1671 C C . ARG A 1 205 ? -7.698 -5.115 18.623 1.00 94.31 205 ARG A C 1
ATOM 1673 O O . ARG A 1 205 ? -8.362 -4.130 18.306 1.00 94.31 205 ARG A O 1
ATOM 1680 N N . ALA A 1 206 ? -6.832 -5.695 17.793 1.00 94.44 206 ALA A N 1
ATOM 1681 C CA . ALA A 1 206 ? -6.562 -5.221 16.437 1.00 94.44 206 ALA A CA 1
ATOM 1682 C C . ALA A 1 206 ? -7.838 -5.193 15.584 1.00 94.44 206 ALA A C 1
ATOM 1684 O O . ALA A 1 206 ? -8.138 -4.174 14.966 1.00 94.44 206 ALA A O 1
ATOM 1685 N N . ALA A 1 207 ? -8.636 -6.265 15.608 1.00 92.44 207 ALA A N 1
ATOM 1686 C CA . ALA A 1 207 ? -9.903 -6.324 14.885 1.00 92.44 207 ALA A CA 1
ATOM 1687 C C . ALA A 1 207 ? -10.878 -5.230 15.346 1.00 92.44 207 ALA A C 1
ATOM 1689 O O . ALA A 1 207 ? -11.509 -4.578 14.516 1.00 92.44 207 ALA A O 1
ATOM 1690 N N . LYS A 1 208 ? -10.973 -4.971 16.657 1.00 92.38 208 LYS A N 1
ATOM 1691 C CA . LYS A 1 208 ? -11.821 -3.897 17.195 1.00 92.38 208 LYS A CA 1
ATOM 1692 C C . LYS A 1 208 ? -11.344 -2.512 16.788 1.00 92.38 208 LYS A C 1
ATOM 1694 O O . LYS A 1 208 ? -12.175 -1.674 16.441 1.00 92.38 208 LYS A O 1
ATOM 1699 N N . TRP A 1 209 ? -10.038 -2.274 16.780 1.00 93.75 209 TRP A N 1
ATOM 1700 C CA . TRP A 1 209 ? -9.471 -1.029 16.269 1.00 93.75 209 TRP A CA 1
ATOM 1701 C C . TRP A 1 209 ? -9.746 -0.837 14.778 1.00 93.75 209 TRP A C 1
ATOM 1703 O O . TRP A 1 209 ? -10.213 0.230 14.390 1.00 93.75 209 TRP A O 1
ATOM 1713 N N . ILE A 1 210 ? -9.553 -1.872 13.957 1.00 92.75 210 ILE A N 1
ATOM 1714 C CA . ILE A 1 210 ? -9.864 -1.834 12.521 1.00 92.75 210 ILE A CA 1
ATOM 1715 C C . ILE A 1 210 ? -11.352 -1.533 12.295 1.00 92.75 210 ILE A C 1
ATOM 1717 O O . ILE A 1 210 ? -11.675 -0.604 11.554 1.00 92.75 210 ILE A O 1
ATOM 1721 N N . GLN A 1 211 ? -12.253 -2.232 12.995 1.00 88.69 211 GLN A N 1
ATOM 1722 C CA . GLN A 1 211 ? -13.696 -1.957 12.956 1.00 88.69 211 GLN A CA 1
ATOM 1723 C C . GLN A 1 211 ? -13.995 -0.504 13.342 1.00 88.69 211 GLN A C 1
ATOM 1725 O O . GLN A 1 211 ? -14.759 0.180 12.662 1.00 88.69 211 GLN A O 1
ATOM 1730 N N . ARG A 1 212 ? -13.352 0.011 14.401 1.00 89.00 212 ARG A N 1
ATOM 1731 C CA . ARG A 1 212 ? -13.537 1.403 14.830 1.00 89.00 212 ARG A CA 1
ATOM 1732 C C . ARG A 1 212 ? -13.111 2.397 13.759 1.00 89.00 212 ARG A C 1
ATOM 1734 O O . ARG A 1 212 ? -13.820 3.370 13.527 1.00 89.00 212 ARG A O 1
ATOM 1741 N N . LEU A 1 213 ? -11.968 2.175 13.123 1.00 91.56 213 LEU A N 1
ATOM 1742 C CA . LEU A 1 213 ? -11.434 3.078 12.105 1.00 91.56 213 LEU A CA 1
ATOM 1743 C C . LEU A 1 213 ? -12.297 3.068 10.835 1.00 91.56 213 LEU A C 1
ATOM 1745 O O . LEU A 1 213 ? -12.517 4.130 10.253 1.00 91.56 213 LEU A O 1
ATOM 1749 N N . CYS A 1 214 ? -12.876 1.917 10.470 1.00 89.31 214 CYS A N 1
ATOM 1750 C CA . CYS A 1 214 ? -13.804 1.794 9.339 1.00 89.31 214 CYS A CA 1
ATOM 1751 C C . CYS A 1 214 ? -15.075 2.646 9.490 1.00 89.31 214 CYS A C 1
ATOM 1753 O O . CYS A 1 214 ? -15.647 3.070 8.486 1.00 89.31 214 CYS A O 1
ATOM 1755 N N . LEU A 1 215 ? -15.498 2.935 10.726 1.00 86.12 215 LEU A N 1
ATOM 1756 C CA . LEU A 1 215 ? -16.685 3.746 11.026 1.00 86.12 215 LEU A CA 1
ATOM 1757 C C . LEU A 1 215 ? -16.502 5.247 10.728 1.00 86.12 215 LEU A C 1
ATOM 1759 O O . LEU A 1 215 ? -17.482 5.996 10.757 1.00 86.12 215 LEU A O 1
ATOM 1763 N N . ILE A 1 216 ? -15.276 5.701 10.452 1.00 87.00 216 ILE A N 1
ATOM 1764 C CA . ILE A 1 216 ? -15.016 7.020 9.861 1.00 87.00 216 ILE A CA 1
ATOM 1765 C C . ILE A 1 216 ? -15.092 6.846 8.343 1.00 87.00 216 ILE A C 1
ATOM 1767 O O . ILE A 1 216 ? -14.107 6.496 7.694 1.00 87.00 216 ILE A O 1
ATOM 1771 N N . ASP A 1 217 ? -16.291 7.041 7.795 1.00 83.62 217 ASP A N 1
ATOM 1772 C CA . ASP A 1 217 ? -16.618 6.762 6.395 1.00 83.62 217 ASP A CA 1
ATOM 1773 C C . ASP A 1 217 ? -16.275 7.916 5.430 1.00 83.62 217 ASP A C 1
ATOM 1775 O O . ASP A 1 217 ? -15.782 8.981 5.817 1.00 83.62 217 ASP A O 1
ATOM 1779 N N . THR A 1 218 ? -16.586 7.720 4.147 1.00 83.88 218 THR A N 1
ATOM 1780 C CA . THR A 1 218 ? -16.376 8.710 3.080 1.00 83.88 218 THR A CA 1
ATOM 1781 C C . THR A 1 218 ? -17.162 10.013 3.277 1.00 83.88 218 THR A C 1
ATOM 1783 O O . THR A 1 218 ? -16.847 11.009 2.629 1.00 83.88 218 THR A O 1
ATOM 1786 N N . GLU A 1 219 ? -18.187 10.037 4.138 1.00 79.69 219 GLU A N 1
ATOM 1787 C CA . GLU A 1 219 ? -18.973 11.241 4.443 1.00 79.69 219 GLU A CA 1
ATOM 1788 C C . GLU A 1 219 ? -18.390 12.060 5.602 1.00 79.69 219 GLU A C 1
ATOM 1790 O O . GLU A 1 219 ? -18.860 13.167 5.873 1.00 79.69 219 GLU A O 1
ATOM 1795 N N . SER A 1 220 ? -17.380 11.531 6.291 1.00 82.81 220 SER A N 1
ATOM 1796 C CA . SER A 1 220 ? -16.695 12.223 7.380 1.00 82.81 220 SER A CA 1
ATOM 1797 C C . SER A 1 220 ? -15.856 13.392 6.857 1.00 82.81 220 SER A C 1
ATOM 1799 O O . SER A 1 220 ? -15.415 13.381 5.711 1.00 82.81 220 SER A O 1
ATOM 1801 N N . CYS A 1 221 ? -15.601 14.402 7.694 1.00 84.94 221 CYS A N 1
ATOM 1802 C CA . CYS A 1 221 ? -14.735 15.509 7.296 1.00 84.94 221 CYS A CA 1
ATOM 1803 C C . CYS A 1 221 ? -13.276 15.061 7.109 1.00 84.94 221 CYS A C 1
ATOM 1805 O O . CYS A 1 221 ? -12.802 14.138 7.782 1.00 84.94 221 CYS A O 1
ATOM 1807 N N . ALA A 1 222 ? -12.534 15.793 6.278 1.00 86.50 222 ALA A N 1
ATOM 1808 C CA . ALA A 1 222 ? -11.118 15.568 6.003 1.00 86.50 222 ALA A CA 1
ATOM 1809 C C . ALA A 1 222 ? -10.264 15.438 7.275 1.00 86.50 222 ALA A C 1
ATOM 1811 O O . ALA A 1 222 ? -9.374 14.598 7.332 1.00 86.50 222 ALA A O 1
ATOM 1812 N N . ILE A 1 223 ? -10.570 16.197 8.334 1.00 85.75 223 ILE A N 1
ATOM 1813 C CA . ILE A 1 223 ? -9.833 16.113 9.603 1.00 85.75 223 ILE A CA 1
ATOM 1814 C C . ILE A 1 223 ? -10.046 14.751 10.285 1.00 85.75 223 ILE A C 1
ATOM 1816 O O . ILE A 1 223 ? -9.091 14.135 10.752 1.00 85.75 223 ILE A O 1
ATOM 1820 N N . ALA A 1 224 ? -11.285 14.250 10.328 1.00 87.12 224 ALA A N 1
ATOM 1821 C CA . ALA A 1 224 ? -11.572 12.933 10.897 1.00 87.12 224 ALA A CA 1
ATOM 1822 C C . ALA A 1 224 ? -10.909 11.818 10.078 1.00 87.12 224 ALA A C 1
ATOM 1824 O O . ALA A 1 224 ? -10.334 10.897 10.657 1.00 87.12 224 ALA A O 1
ATOM 1825 N N . LYS A 1 225 ? -10.940 11.936 8.743 1.00 90.69 225 LYS A N 1
ATOM 1826 C CA . LYS A 1 225 ? -10.242 11.028 7.823 1.00 90.69 225 LYS A CA 1
ATOM 1827 C C . LYS A 1 225 ? -8.723 11.063 8.032 1.00 90.69 225 LYS A C 1
ATOM 1829 O O . LYS A 1 225 ? -8.095 10.013 8.038 1.00 90.69 225 LYS A O 1
ATOM 1834 N N . GLY A 1 226 ? -8.145 12.240 8.271 1.00 90.88 226 GLY A N 1
ATOM 1835 C CA . GLY A 1 226 ? -6.728 12.398 8.607 1.00 90.88 226 GLY A CA 1
ATOM 1836 C C . GLY A 1 226 ? -6.361 11.648 9.887 1.00 90.88 226 GLY A C 1
ATOM 1837 O O . GLY A 1 226 ? -5.499 10.779 9.859 1.00 90.88 226 GLY A O 1
ATOM 1838 N N . VAL A 1 227 ? -7.105 11.882 10.976 1.00 90.44 227 VAL A N 1
ATOM 1839 C CA . VAL A 1 227 ? -6.889 11.166 12.246 1.00 90.44 227 VAL A CA 1
ATOM 1840 C C . VAL A 1 227 ? -7.045 9.653 12.063 1.00 90.44 227 VAL A C 1
ATOM 1842 O O . VAL A 1 227 ? -6.200 8.896 12.529 1.00 90.44 227 VAL A O 1
ATOM 1845 N N . ARG A 1 228 ? -8.082 9.187 11.350 1.00 92.25 228 ARG A N 1
ATOM 1846 C CA . ARG A 1 228 ? -8.256 7.761 11.013 1.00 92.25 228 ARG A CA 1
ATOM 1847 C C . ARG A 1 228 ? -6.997 7.191 10.355 1.00 92.25 228 ARG A C 1
ATOM 1849 O O . ARG A 1 228 ? -6.529 6.122 10.748 1.00 92.25 228 ARG A O 1
ATOM 1856 N N . ASN A 1 229 ? -6.453 7.891 9.366 1.00 94.81 229 ASN A N 1
ATOM 1857 C CA . ASN A 1 229 ? -5.292 7.430 8.615 1.00 94.81 229 ASN A CA 1
ATOM 1858 C C . ASN A 1 229 ? -4.028 7.405 9.477 1.00 94.81 229 ASN A C 1
ATOM 1860 O O . ASN A 1 229 ? -3.297 6.422 9.407 1.00 94.81 229 ASN A O 1
ATOM 1864 N N . ASP A 1 230 ? -3.822 8.401 10.342 1.00 93.38 230 ASP A N 1
ATOM 1865 C CA . ASP A 1 230 ? -2.704 8.420 11.294 1.00 93.38 230 ASP A CA 1
ATOM 1866 C C . ASP A 1 230 ? -2.739 7.193 12.214 1.00 93.38 230 ASP A C 1
ATOM 1868 O O . ASP A 1 230 ? -1.745 6.480 12.352 1.00 93.38 230 ASP A O 1
ATOM 1872 N N . TYR A 1 231 ? -3.906 6.887 12.791 1.00 94.25 231 TYR A N 1
ATOM 1873 C CA . TYR A 1 231 ? -4.086 5.679 13.603 1.00 94.25 231 TYR A CA 1
ATOM 1874 C C . TYR A 1 231 ? -3.833 4.403 12.808 1.00 94.25 231 TYR A C 1
ATOM 1876 O O . TYR A 1 231 ? -3.173 3.497 13.308 1.00 94.25 231 TYR A O 1
ATOM 1884 N N . THR A 1 232 ? -4.344 4.322 11.580 1.00 95.00 232 THR A N 1
ATOM 1885 C CA . THR A 1 232 ? -4.183 3.123 10.746 1.00 95.00 232 THR A CA 1
ATOM 1886 C C . THR A 1 232 ? -2.717 2.913 10.380 1.00 95.00 232 THR A C 1
ATOM 1888 O O . THR A 1 232 ? -2.222 1.795 10.454 1.00 95.00 232 THR A O 1
ATOM 1891 N N . MET A 1 233 ? -1.997 3.986 10.054 1.00 93.75 233 MET A N 1
ATOM 1892 C CA . MET A 1 233 ? -0.574 3.946 9.732 1.00 93.75 233 MET A CA 1
ATOM 1893 C C . MET A 1 233 ? 0.266 3.479 10.927 1.00 93.75 233 MET A C 1
ATOM 1895 O O . MET A 1 233 ? 1.110 2.597 10.776 1.00 93.75 233 MET A O 1
A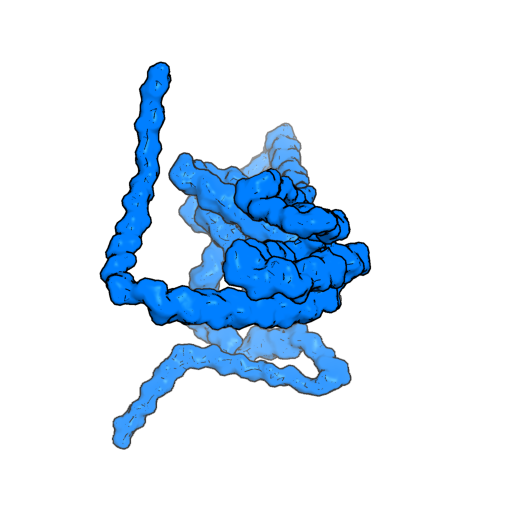TOM 1899 N N . VAL A 1 234 ? 0.005 4.012 12.126 1.00 92.69 234 VAL A N 1
ATOM 1900 C CA . VAL A 1 234 ? 0.705 3.569 13.342 1.00 92.69 234 VAL A CA 1
ATOM 1901 C C . VAL A 1 234 ? 0.341 2.124 13.695 1.00 92.69 234 VAL A C 1
ATOM 1903 O O . VAL A 1 234 ? 1.226 1.337 14.027 1.00 92.69 234 VAL A O 1
ATOM 1906 N N . LEU A 1 235 ? -0.933 1.739 13.560 1.00 94.31 235 LEU A N 1
ATOM 1907 C CA . LEU A 1 235 ? -1.368 0.358 13.758 1.00 94.31 235 LEU A CA 1
ATOM 1908 C C . LEU A 1 235 ? -0.640 -0.595 12.805 1.00 94.31 235 LEU A C 1
ATOM 1910 O O . LEU A 1 235 ? -0.133 -1.613 13.260 1.00 94.31 235 LEU A O 1
ATOM 1914 N N . VAL A 1 236 ? -0.533 -0.262 11.514 1.00 94.19 236 VAL A N 1
ATOM 1915 C CA . VAL A 1 236 ? 0.217 -1.067 10.535 1.00 94.19 236 VAL A CA 1
ATOM 1916 C C . VAL A 1 236 ? 1.662 -1.269 10.991 1.00 94.19 236 VAL A C 1
ATOM 1918 O O . VAL A 1 236 ? 2.116 -2.408 10.996 1.00 94.19 236 VAL A O 1
ATOM 1921 N N . GLY A 1 237 ? 2.349 -0.221 11.455 1.00 89.00 237 GLY A N 1
ATOM 1922 C CA . GLY A 1 237 ? 3.723 -0.337 11.966 1.00 89.00 237 GLY A CA 1
ATOM 1923 C C . GLY A 1 237 ? 3.864 -1.282 13.170 1.00 89.00 237 GLY A C 1
ATOM 1924 O O . GLY A 1 237 ? 4.846 -2.015 13.298 1.00 89.00 237 GLY A O 1
ATOM 1925 N N . TYR A 1 238 ? 2.865 -1.316 14.049 1.00 90.38 238 TYR A N 1
ATOM 1926 C CA . TYR A 1 238 ? 2.822 -2.262 15.164 1.00 90.38 238 TYR A CA 1
ATOM 1927 C C . TYR A 1 238 ? 2.511 -3.691 14.702 1.00 90.38 238 TYR A C 1
ATOM 1929 O O . TYR A 1 238 ? 3.205 -4.638 15.076 1.00 90.38 238 TYR A O 1
ATOM 1937 N N . LEU A 1 239 ? 1.544 -3.850 13.797 1.00 92.06 239 LEU A N 1
ATOM 1938 C CA . LEU A 1 239 ? 1.187 -5.141 13.215 1.00 92.06 239 LEU A CA 1
ATOM 1939 C C . LEU A 1 239 ? 2.352 -5.774 12.440 1.00 92.06 239 LEU A C 1
ATOM 1941 O O . LEU A 1 239 ? 2.573 -6.979 12.564 1.00 92.06 239 LEU A O 1
ATOM 1945 N N . THR A 1 240 ? 3.144 -4.983 11.708 1.00 88.38 240 THR A N 1
ATOM 1946 C CA . THR A 1 240 ? 4.353 -5.474 11.024 1.00 88.38 240 THR A CA 1
ATOM 1947 C C . THR A 1 240 ? 5.392 -6.018 12.004 1.00 88.38 240 THR A C 1
ATOM 1949 O O . THR A 1 240 ? 6.062 -7.001 11.698 1.00 88.38 240 THR A O 1
ATOM 1952 N N . ASN A 1 241 ? 5.466 -5.447 13.211 1.00 85.19 241 ASN A N 1
ATOM 1953 C CA . ASN A 1 241 ? 6.318 -5.924 14.305 1.00 85.19 241 ASN A CA 1
ATOM 1954 C C . ASN A 1 241 ? 5.649 -7.007 15.175 1.00 85.19 241 ASN A C 1
ATOM 1956 O O . ASN A 1 241 ? 6.233 -7.459 16.158 1.00 85.19 241 ASN A O 1
ATOM 1960 N N . ARG A 1 242 ? 4.436 -7.449 14.810 1.00 85.69 242 ARG A N 1
ATOM 1961 C CA . ARG A 1 242 ? 3.641 -8.482 15.497 1.00 85.69 242 ARG A CA 1
ATOM 1962 C C . ARG A 1 242 ? 3.371 -8.201 16.979 1.00 85.69 242 ARG A C 1
ATOM 1964 O O . ARG A 1 242 ? 3.187 -9.136 17.758 1.00 85.69 242 ARG A O 1
ATOM 1971 N N . CYS A 1 243 ? 3.303 -6.933 17.365 1.00 84.56 243 CYS A N 1
ATOM 1972 C CA . CYS A 1 243 ? 2.993 -6.508 18.726 1.00 84.56 243 CYS A CA 1
ATOM 1973 C C . CYS A 1 243 ? 1.992 -5.350 18.699 1.00 84.56 243 CYS A C 1
ATOM 1975 O O . CYS A 1 243 ? 1.961 -4.594 17.739 1.00 84.56 243 CYS A O 1
ATOM 1977 N N . LEU A 1 244 ? 1.159 -5.202 19.732 1.00 84.81 244 LEU A N 1
ATOM 1978 C CA . LEU A 1 244 ? 0.309 -4.018 19.902 1.00 84.81 244 LEU A CA 1
ATOM 1979 C C . LEU A 1 244 ? 0.837 -3.185 21.066 1.00 84.81 244 LEU A C 1
ATOM 1981 O O . LEU A 1 244 ? 0.989 -3.690 22.177 1.00 84.81 244 LEU A O 1
ATOM 1985 N N . ILE A 1 245 ? 1.112 -1.907 20.810 1.00 82.56 245 ILE A N 1
ATOM 1986 C CA . ILE A 1 245 ? 1.695 -0.974 21.782 1.00 82.56 245 ILE A CA 1
ATOM 1987 C C . ILE A 1 245 ? 0.880 0.328 21.786 1.00 82.56 245 ILE A C 1
ATOM 1989 O O . ILE A 1 245 ? 0.116 0.612 20.860 1.00 82.56 245 ILE A O 1
ATOM 1993 N N . GLY A 1 246 ? 1.023 1.123 22.846 1.00 80.81 246 GLY A N 1
ATOM 1994 C CA . GLY A 1 246 ? 0.424 2.449 22.946 1.00 80.81 246 GLY A CA 1
ATOM 1995 C C . GLY A 1 246 ? -1.102 2.361 23.026 1.00 80.81 246 GLY A C 1
ATOM 1996 O O . GLY A 1 246 ? -1.612 1.510 23.757 1.00 80.81 246 GLY A O 1
ATOM 1997 N N . PRO A 1 247 ? -1.859 3.184 22.275 1.00 84.06 247 PRO A N 1
ATOM 1998 C CA . PRO A 1 247 ? -3.321 3.191 22.374 1.00 84.06 247 PRO A CA 1
ATOM 1999 C C . PRO A 1 247 ? -3.956 1.853 21.956 1.00 84.06 247 PRO A C 1
ATOM 2001 O O . PRO A 1 247 ? -5.087 1.566 22.333 1.00 84.06 247 PRO A O 1
ATOM 2004 N N . PHE A 1 248 ? -3.232 1.005 21.217 1.00 91.00 248 PHE A N 1
ATOM 2005 C CA . PHE A 1 248 ? -3.731 -0.282 20.726 1.00 91.00 248 PHE A CA 1
ATOM 2006 C C . PHE A 1 248 ? -3.665 -1.413 21.760 1.00 91.00 248 PHE A C 1
ATOM 2008 O O . PHE A 1 248 ? -4.190 -2.501 21.515 1.00 91.00 248 PHE A O 1
ATOM 2015 N N . GLN A 1 249 ? -3.047 -1.166 22.920 1.00 87.44 249 GLN A N 1
ATOM 2016 C CA . GLN A 1 249 ? -3.112 -2.078 24.063 1.00 87.44 249 GLN A CA 1
ATOM 2017 C C . GLN A 1 249 ? -4.493 -2.063 24.722 1.00 87.44 249 GLN A C 1
ATOM 2019 O O . GLN A 1 249 ? -4.866 -3.012 25.404 1.00 87.44 249 GLN A O 1
ATOM 2024 N N . GLU A 1 250 ? -5.301 -1.038 24.502 1.00 87.75 250 GLU A N 1
ATOM 2025 C CA . GLU A 1 250 ? -6.658 -0.982 25.035 1.00 87.75 250 GLU A CA 1
ATOM 2026 C C . GLU A 1 250 ? -7.683 -1.103 23.905 1.00 87.75 250 GLU A C 1
ATOM 2028 O O . GLU A 1 250 ? -7.347 -1.071 22.718 1.00 87.75 250 GLU A O 1
ATOM 2033 N N . PHE A 1 251 ? -8.951 -1.307 24.261 1.00 89.31 251 PHE A N 1
ATOM 2034 C CA . PHE A 1 251 ? -10.029 -1.241 23.279 1.00 89.31 251 PHE A CA 1
ATOM 2035 C C . PHE A 1 251 ? -10.204 0.200 22.774 1.00 89.31 251 PHE A C 1
ATOM 2037 O O . PHE A 1 251 ? -9.936 1.150 23.510 1.00 89.31 251 PHE A O 1
ATOM 2044 N N . PRO A 1 252 ? -10.658 0.386 21.522 1.00 88.81 252 PRO A N 1
ATOM 2045 C CA . PRO A 1 252 ? -10.791 1.710 20.937 1.00 88.81 252 PRO A CA 1
ATOM 2046 C C . PRO A 1 252 ? -11.739 2.616 21.721 1.00 88.81 252 PRO A C 1
ATOM 2048 O O . PRO A 1 252 ? -12.847 2.222 22.085 1.00 88.81 252 PRO A O 1
ATOM 2051 N N . MET A 1 253 ? -11.321 3.869 21.890 1.00 82.69 253 MET A N 1
ATOM 2052 C CA . MET A 1 253 ? -12.118 4.911 22.533 1.00 82.69 253 MET A CA 1
ATOM 2053 C C . MET A 1 253 ? -13.346 5.305 21.695 1.00 82.69 253 MET A C 1
ATOM 2055 O O . MET A 1 253 ? -13.357 5.231 20.459 1.00 82.69 253 MET A O 1
ATOM 2059 N N . GLU A 1 254 ? -14.373 5.831 22.368 1.00 76.44 254 GLU A N 1
ATOM 2060 C CA . GLU A 1 254 ? -15.547 6.403 21.697 1.00 76.44 254 GLU A CA 1
ATOM 2061 C C . GLU A 1 254 ? -15.186 7.614 20.827 1.00 76.44 254 GLU A C 1
ATOM 2063 O O . GLU A 1 254 ? -15.745 7.810 19.747 1.00 76.44 254 GLU A O 1
ATOM 2068 N N . LYS A 1 255 ? -14.215 8.414 21.257 1.00 81.06 255 LYS A N 1
ATOM 2069 C CA . LYS A 1 255 ? -13.731 9.570 20.511 1.00 81.06 255 LYS A CA 1
ATOM 2070 C C . LYS A 1 255 ? -12.250 9.387 20.223 1.00 81.06 255 LYS A C 1
ATOM 2072 O O . LYS A 1 255 ? -11.454 9.280 21.150 1.00 81.06 255 LYS A O 1
ATOM 2077 N N . LEU A 1 256 ? -11.880 9.365 18.944 1.00 84.38 256 LEU A N 1
ATOM 2078 C CA . LEU A 1 256 ? -10.470 9.313 18.564 1.00 84.38 256 LEU A CA 1
ATOM 2079 C C . LEU A 1 256 ? -9.835 10.672 18.834 1.00 84.38 256 LEU A C 1
ATOM 2081 O O . LEU A 1 256 ? -10.222 11.660 18.220 1.00 84.38 256 LEU A O 1
ATOM 2085 N N . ILE A 1 257 ? -8.879 10.718 19.753 1.00 85.81 257 ILE A N 1
ATOM 2086 C CA . ILE A 1 257 ? -8.053 11.898 20.021 1.00 85.81 257 ILE A CA 1
ATOM 2087 C C . ILE A 1 257 ? -6.851 11.845 19.064 1.00 85.81 257 ILE A C 1
ATOM 2089 O O . ILE A 1 257 ? -6.294 10.759 18.894 1.00 85.81 257 ILE A O 1
ATOM 2093 N N . PRO A 1 258 ? -6.431 12.949 18.421 1.00 88.25 258 PRO A N 1
ATOM 2094 C CA . PRO A 1 258 ? -5.229 12.958 17.590 1.00 88.25 258 PRO A CA 1
ATOM 2095 C C . PRO A 1 258 ? -4.012 12.371 18.322 1.00 88.25 258 PRO A C 1
ATOM 2097 O O . PRO A 1 258 ? -3.738 12.728 19.468 1.00 88.25 258 PRO A O 1
ATOM 2100 N N . LEU A 1 259 ? -3.249 11.497 17.658 1.00 85.25 259 LEU A N 1
ATOM 2101 C CA . LEU A 1 259 ? -2.086 10.833 18.263 1.00 85.25 259 LEU A CA 1
ATOM 2102 C C . LEU A 1 259 ? -1.060 11.804 18.884 1.00 85.25 259 LEU A C 1
ATOM 2104 O O . LEU A 1 259 ? -0.574 11.506 19.976 1.00 85.25 259 LEU A O 1
ATOM 2108 N N . PRO A 1 260 ? -0.762 12.984 18.295 1.00 81.19 260 PRO A N 1
ATOM 2109 C CA . PRO A 1 260 ? 0.127 13.956 18.933 1.00 81.19 260 PRO A CA 1
ATOM 2110 C C . PRO A 1 260 ? -0.400 14.492 20.269 1.00 81.19 260 PRO A C 1
ATOM 2112 O O . PRO A 1 260 ? 0.384 14.842 21.149 1.00 81.19 260 PRO A O 1
ATOM 2115 N N . GLU A 1 261 ? -1.719 14.580 20.442 1.00 82.31 261 GLU A N 1
ATOM 2116 C CA . GLU A 1 261 ? -2.324 15.003 21.708 1.00 82.31 261 GLU A CA 1
ATOM 2117 C C . GLU A 1 261 ? -2.223 13.895 22.756 1.00 82.31 261 GLU A C 1
ATOM 2119 O O . GLU A 1 261 ? -1.870 14.182 23.897 1.00 82.31 261 GLU A O 1
ATOM 2124 N N . ILE A 1 262 ? -2.427 12.637 22.358 1.00 79.88 262 ILE A N 1
ATOM 2125 C CA . ILE A 1 262 ? -2.217 11.472 23.230 1.00 79.88 262 ILE A CA 1
ATOM 2126 C C . ILE A 1 262 ? -0.761 11.397 23.693 1.00 79.88 262 ILE A C 1
ATOM 2128 O O . ILE A 1 262 ? -0.497 11.243 24.883 1.00 79.88 262 ILE A O 1
ATOM 2132 N N . ALA A 1 263 ? 0.194 11.576 22.779 1.00 76.00 263 ALA A N 1
ATOM 2133 C CA . ALA A 1 263 ? 1.613 11.603 23.122 1.00 76.00 263 ALA A CA 1
ATOM 2134 C C . ALA A 1 263 ? 1.930 12.710 24.144 1.00 76.00 263 ALA A C 1
ATOM 2136 O O . ALA A 1 263 ? 2.663 12.480 25.104 1.00 76.00 263 ALA A O 1
ATOM 2137 N N . LYS A 1 264 ? 1.328 13.899 23.989 1.00 75.75 264 LYS A N 1
ATOM 2138 C CA . LYS A 1 264 ? 1.458 14.996 24.961 1.00 75.75 264 LYS A CA 1
ATOM 2139 C C . LYS A 1 264 ? 0.829 14.666 26.314 1.00 75.75 264 LYS A C 1
ATOM 2141 O O . LYS A 1 264 ? 1.368 15.110 27.322 1.00 75.75 264 LYS A O 1
ATOM 2146 N N . MET A 1 265 ? -0.292 13.944 26.353 1.00 73.44 265 MET A N 1
ATOM 2147 C CA . MET A 1 265 ? -0.909 13.501 27.611 1.00 73.44 265 MET A CA 1
ATOM 2148 C C . MET A 1 265 ? 0.033 12.554 28.358 1.00 73.44 265 MET A C 1
ATOM 2150 O O . MET A 1 265 ? 0.388 12.851 29.494 1.00 73.44 265 MET A O 1
ATOM 2154 N N . TYR A 1 266 ? 0.559 11.522 27.690 1.00 67.38 266 TYR A N 1
ATOM 2155 C CA . TYR A 1 266 ? 1.520 10.600 28.308 1.00 67.38 266 TYR A CA 1
ATOM 2156 C C . TYR A 1 266 ? 2.815 11.288 28.761 1.00 67.38 266 TYR A C 1
ATOM 2158 O O . TYR A 1 266 ? 3.311 11.016 29.853 1.00 67.38 266 TYR A O 1
ATOM 2166 N N . ALA A 1 267 ? 3.334 12.232 27.969 1.00 67.88 267 ALA A N 1
ATOM 2167 C CA . ALA A 1 267 ? 4.513 13.006 28.351 1.00 67.88 267 ALA A CA 1
ATOM 2168 C C . ALA A 1 267 ? 4.260 13.896 29.584 1.00 67.88 267 ALA A C 1
ATOM 2170 O O . ALA A 1 267 ? 5.122 14.009 30.451 1.00 67.88 267 ALA A O 1
ATOM 2171 N N . LYS A 1 268 ? 3.075 14.516 29.686 1.00 66.12 268 LYS A N 1
ATOM 2172 C CA . LYS A 1 268 ? 2.688 15.358 30.834 1.00 66.12 268 LYS A CA 1
ATOM 2173 C C . LYS A 1 268 ? 2.397 14.558 32.098 1.00 66.12 268 LYS A C 1
ATOM 2175 O O . LYS A 1 268 ? 2.635 15.063 33.188 1.00 66.12 268 LYS A O 1
ATOM 2180 N N . GLU A 1 269 ? 1.899 13.335 31.959 1.00 63.44 269 GLU A N 1
ATOM 2181 C CA . GLU A 1 269 ? 1.645 12.416 33.074 1.00 63.44 269 GLU A CA 1
ATOM 2182 C C . GLU A 1 269 ? 2.931 11.828 33.675 1.00 63.44 269 GLU A C 1
ATOM 2184 O O . GLU A 1 269 ? 2.860 11.000 34.579 1.00 63.44 269 GLU A O 1
ATOM 2189 N N . GLY A 1 270 ? 4.112 12.248 33.203 1.00 55.31 270 GLY A N 1
ATOM 2190 C CA . GLY A 1 270 ? 5.379 11.731 33.708 1.00 55.31 270 GLY A CA 1
ATOM 2191 C C . GLY A 1 270 ? 5.557 10.249 33.391 1.00 55.31 270 GLY A C 1
ATOM 2192 O O . GLY A 1 270 ? 6.212 9.543 34.150 1.00 55.31 270 GLY A O 1
ATOM 2193 N N . GLN A 1 271 ? 4.990 9.779 32.273 1.00 56.22 271 GLN A N 1
ATOM 2194 C CA . GLN A 1 271 ? 5.230 8.443 31.733 1.00 56.22 271 GLN A CA 1
ATOM 2195 C C . GLN A 1 271 ? 6.115 8.538 30.485 1.00 56.22 271 GLN A C 1
ATOM 2197 O O . GLN A 1 271 ? 5.609 8.406 29.363 1.00 56.22 271 GLN A O 1
ATOM 2202 N N . PRO A 1 272 ? 7.434 8.784 30.613 1.00 54.19 272 PRO A N 1
ATOM 2203 C CA . PRO A 1 272 ? 8.310 8.628 29.470 1.00 54.19 272 PRO A CA 1
ATOM 2204 C C . PRO A 1 272 ? 8.216 7.172 29.015 1.00 54.19 272 PRO A C 1
ATOM 2206 O O . PRO A 1 272 ? 8.494 6.252 29.779 1.00 54.19 272 PRO A O 1
ATOM 2209 N N . VAL A 1 273 ? 7.871 6.956 27.745 1.00 49.88 273 VAL A N 1
ATOM 2210 C CA . VAL A 1 273 ? 7.968 5.636 27.088 1.00 49.88 273 VAL A CA 1
ATOM 2211 C C . VAL A 1 273 ? 9.402 5.078 27.184 1.00 49.88 273 VAL A C 1
ATOM 2213 O O . VAL A 1 273 ? 9.630 3.884 27.035 1.00 49.88 273 VAL A O 1
ATOM 2216 N N . THR A 1 274 ? 10.365 5.952 27.472 1.00 54.69 274 THR A N 1
ATOM 2217 C CA . THR A 1 274 ? 11.788 5.683 27.657 1.00 54.69 274 THR A CA 1
ATOM 2218 C C . THR A 1 274 ? 12.214 5.474 29.113 1.00 54.69 274 THR A C 1
ATOM 2220 O O . THR A 1 274 ? 13.407 5.304 29.336 1.00 54.69 274 THR A O 1
ATOM 2223 N N . ASP A 1 275 ? 11.312 5.523 30.103 1.00 58.19 275 ASP A N 1
ATOM 2224 C CA . ASP A 1 275 ? 11.677 5.276 31.505 1.00 58.19 275 ASP A CA 1
ATOM 2225 C C . ASP A 1 275 ? 11.766 3.760 31.773 1.00 58.19 275 ASP A C 1
ATOM 2227 O O . ASP A 1 275 ? 10.739 3.066 31.783 1.00 58.19 275 ASP A O 1
ATOM 2231 N N . PRO A 1 276 ? 12.975 3.213 32.006 1.00 58.50 276 PRO A N 1
ATOM 2232 C CA . PRO A 1 276 ? 13.158 1.790 32.264 1.00 58.50 276 PRO A CA 1
ATOM 2233 C C . PRO A 1 276 ? 12.490 1.318 33.564 1.00 58.50 276 PRO A C 1
ATOM 2235 O O . PRO A 1 276 ? 12.247 0.123 33.712 1.00 58.50 276 PRO A O 1
ATOM 2238 N N . ASN A 1 277 ? 12.163 2.230 34.486 1.00 58.53 277 ASN A N 1
ATOM 2239 C CA . ASN A 1 277 ? 11.594 1.903 35.795 1.00 58.53 277 ASN A CA 1
ATOM 2240 C C . ASN A 1 277 ? 10.061 1.967 35.830 1.00 58.53 277 ASN A C 1
ATOM 2242 O O . ASN A 1 277 ? 9.449 1.670 36.859 1.00 58.53 277 ASN A O 1
ATOM 2246 N N . HIS A 1 278 ? 9.417 2.347 34.724 1.00 63.41 278 HIS A N 1
ATOM 2247 C CA . HIS A 1 278 ? 7.967 2.458 34.680 1.00 63.41 278 HIS A CA 1
ATOM 2248 C C . HIS A 1 278 ? 7.299 1.061 34.663 1.00 63.41 278 HIS A C 1
ATOM 2250 O O . HIS A 1 278 ? 7.741 0.180 33.921 1.00 63.41 278 HIS A O 1
ATOM 2256 N N . PRO A 1 279 ? 6.184 0.825 35.392 1.00 63.47 279 PRO A N 1
ATOM 2257 C CA . PRO A 1 279 ? 5.504 -0.479 35.416 1.00 63.47 279 PRO A CA 1
ATOM 2258 C C . PRO A 1 279 ? 5.092 -1.004 34.031 1.00 63.47 279 PRO A C 1
ATOM 2260 O O . PRO A 1 279 ? 5.111 -2.209 33.783 1.00 63.47 279 PRO A O 1
ATOM 2263 N N . ARG A 1 280 ? 4.768 -0.100 33.094 1.00 61.44 280 ARG A N 1
ATOM 2264 C CA . ARG A 1 280 ? 4.467 -0.468 31.696 1.00 61.44 280 ARG A CA 1
ATOM 2265 C C . ARG A 1 280 ? 5.684 -0.995 30.942 1.00 61.44 280 ARG A C 1
ATOM 2267 O O . ARG A 1 280 ? 5.509 -1.786 30.024 1.00 61.44 280 ARG A O 1
ATOM 2274 N N . THR A 1 281 ? 6.893 -0.604 31.330 1.00 65.00 281 THR A N 1
ATOM 2275 C CA . THR A 1 281 ? 8.129 -1.112 30.729 1.00 65.00 281 THR A CA 1
ATOM 2276 C C . THR A 1 281 ? 8.345 -2.571 31.126 1.00 65.00 281 THR A C 1
ATOM 2278 O O . THR A 1 281 ? 8.639 -3.402 30.272 1.00 65.00 281 THR A O 1
ATOM 2281 N N . ALA A 1 282 ? 8.076 -2.926 32.387 1.00 65.56 282 ALA A N 1
ATOM 2282 C CA . ALA A 1 282 ? 8.069 -4.323 32.828 1.00 65.56 282 ALA A CA 1
ATOM 2283 C C . ALA A 1 282 ? 7.027 -5.162 32.066 1.00 65.56 282 ALA A C 1
ATOM 2285 O O . ALA A 1 282 ? 7.333 -6.268 31.624 1.00 65.56 282 ALA A O 1
ATOM 2286 N N . GLN A 1 283 ? 5.824 -4.619 31.853 1.00 66.12 283 GLN A N 1
ATOM 2287 C CA . GLN A 1 283 ? 4.792 -5.279 31.049 1.00 66.12 283 GLN A CA 1
ATOM 2288 C C . GLN A 1 283 ? 5.204 -5.416 29.574 1.00 66.12 283 GLN A C 1
ATOM 2290 O O . GLN A 1 283 ? 5.025 -6.476 28.989 1.00 66.12 283 GLN A O 1
ATOM 2295 N N . PHE A 1 284 ? 5.840 -4.398 28.991 1.00 67.38 284 PHE A N 1
ATOM 2296 C CA . PHE A 1 284 ? 6.403 -4.458 27.641 1.00 67.38 284 PHE A CA 1
ATOM 2297 C C . PHE A 1 284 ? 7.460 -5.563 27.500 1.00 67.38 284 PHE A C 1
ATOM 2299 O O . PHE A 1 284 ? 7.406 -6.333 26.544 1.00 67.38 284 PHE A O 1
ATOM 2306 N N . PHE A 1 285 ? 8.374 -5.708 28.468 1.00 70.31 285 PHE A N 1
ATOM 2307 C CA . PHE A 1 285 ? 9.343 -6.809 28.474 1.00 70.31 285 PHE A CA 1
ATOM 2308 C C . PHE A 1 285 ? 8.673 -8.188 28.596 1.00 70.31 285 PHE A C 1
ATOM 2310 O O . PHE A 1 285 ? 9.131 -9.133 27.960 1.00 70.31 285 PHE A O 1
ATOM 2317 N N . GLN A 1 286 ? 7.589 -8.312 29.371 1.00 69.75 286 GLN A N 1
ATOM 2318 C CA . GLN A 1 286 ? 6.799 -9.552 29.463 1.00 69.75 286 GLN A CA 1
ATOM 2319 C C . GLN A 1 286 ? 5.999 -9.848 28.185 1.00 69.75 286 GLN A C 1
ATOM 2321 O O . GLN A 1 286 ? 5.699 -11.005 27.879 1.00 69.75 286 GLN A O 1
ATOM 2326 N N . ASP A 1 287 ? 5.626 -8.804 27.450 1.00 66.25 287 ASP A N 1
ATOM 2327 C CA . ASP A 1 287 ? 4.865 -8.903 26.211 1.00 66.25 287 ASP A CA 1
ATOM 2328 C C . ASP A 1 287 ? 5.739 -9.203 24.993 1.00 66.25 287 ASP A C 1
ATOM 2330 O O . ASP A 1 287 ? 5.229 -9.681 23.975 1.00 66.25 287 ASP A O 1
ATOM 2334 N N . MET A 1 288 ? 7.051 -8.983 25.102 1.00 66.12 288 MET A N 1
ATOM 2335 C CA . MET A 1 288 ? 7.994 -9.335 24.054 1.00 66.12 288 MET A CA 1
ATOM 2336 C C . MET A 1 288 ? 8.074 -10.858 23.874 1.00 66.12 288 MET A C 1
ATOM 2338 O O . MET A 1 288 ? 8.114 -11.608 24.853 1.00 66.12 288 MET A O 1
ATOM 2342 N N . PRO A 1 289 ? 8.122 -11.349 22.624 1.00 64.06 289 PRO A N 1
ATOM 2343 C CA . PRO A 1 289 ? 8.345 -12.764 22.370 1.00 64.06 289 PRO A CA 1
ATOM 2344 C C . PRO A 1 289 ? 9.691 -13.192 22.965 1.00 64.06 289 PRO A C 1
ATOM 2346 O O . PRO A 1 289 ? 10.676 -12.470 22.851 1.00 64.06 289 PRO A O 1
ATOM 2349 N N . THR A 1 290 ? 9.759 -14.367 23.591 1.00 70.12 290 THR A N 1
ATOM 2350 C CA . THR A 1 290 ? 11.041 -14.934 24.027 1.00 70.12 290 THR A CA 1
ATOM 2351 C C . THR A 1 290 ? 11.794 -15.430 22.788 1.00 70.12 290 THR A C 1
ATOM 2353 O O . THR A 1 290 ? 11.243 -16.257 22.054 1.00 70.12 290 THR A O 1
ATOM 2356 N N . PRO A 1 291 ? 13.008 -14.930 22.497 1.00 69.12 291 PRO A N 1
ATOM 2357 C CA . PRO A 1 291 ? 13.748 -15.373 21.323 1.00 69.12 291 PRO A CA 1
ATOM 2358 C C . PRO A 1 291 ? 14.182 -16.833 21.512 1.00 69.12 291 PRO A C 1
ATOM 2360 O O . PRO A 1 291 ? 14.619 -17.215 22.595 1.00 69.12 291 PRO A O 1
ATOM 2363 N N . ALA A 1 292 ? 14.044 -17.655 20.465 1.00 68.31 292 ALA A N 1
ATOM 2364 C CA . ALA A 1 292 ? 14.469 -19.058 20.495 1.00 68.31 292 ALA A CA 1
ATOM 2365 C C . ALA A 1 292 ? 16.002 -19.192 20.593 1.00 68.31 292 ALA A C 1
ATOM 2367 O O . ALA A 1 292 ? 16.497 -20.118 21.227 1.00 68.31 292 ALA A O 1
ATOM 2368 N N . GLU A 1 293 ? 16.735 -18.233 20.016 1.00 58.16 293 GLU A N 1
ATOM 2369 C CA . GLU A 1 293 ? 18.184 -18.061 20.141 1.00 58.16 293 GLU A CA 1
ATOM 2370 C C . GLU A 1 293 ? 18.518 -16.555 20.174 1.00 58.16 293 GLU A C 1
ATOM 2372 O O . GLU A 1 293 ? 17.917 -15.766 19.441 1.00 58.16 293 GLU A O 1
ATOM 2377 N N . GLY A 1 294 ? 19.476 -16.144 21.015 1.00 65.69 294 GLY A N 1
ATOM 2378 C CA . GLY A 1 294 ? 19.938 -14.750 21.136 1.00 65.69 294 GLY A CA 1
ATOM 2379 C C . GLY A 1 294 ? 19.274 -13.930 22.256 1.00 65.69 294 GLY A C 1
ATOM 2380 O O . GLY A 1 294 ? 18.595 -14.467 23.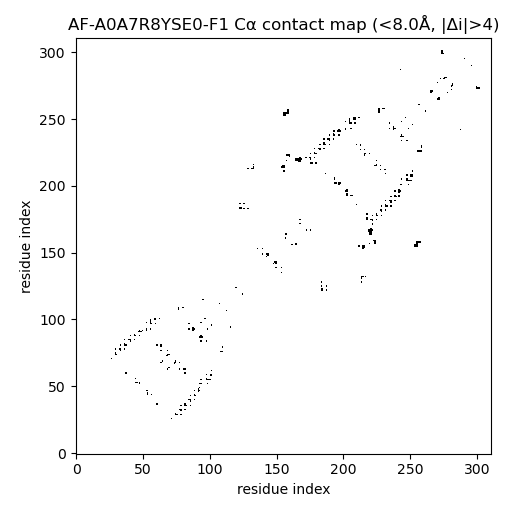128 1.00 65.69 294 GLY A O 1
ATOM 2381 N N . ALA A 1 295 ? 19.505 -12.613 22.255 1.00 66.69 295 ALA A N 1
ATOM 2382 C CA . ALA A 1 295 ? 18.941 -11.661 23.216 1.00 66.69 295 ALA A CA 1
ATOM 2383 C C . ALA A 1 295 ? 18.430 -10.404 22.496 1.00 66.69 295 ALA A C 1
ATOM 2385 O O . ALA A 1 295 ? 19.041 -9.946 21.530 1.00 66.69 295 ALA A O 1
ATOM 2386 N N . PHE A 1 296 ? 17.330 -9.824 22.981 1.00 58.34 296 PHE A N 1
ATOM 2387 C CA . PHE A 1 296 ? 16.877 -8.513 22.518 1.00 58.34 296 PHE A CA 1
ATOM 2388 C C . PHE A 1 296 ? 17.662 -7.408 23.227 1.00 58.34 296 PHE A C 1
ATOM 2390 O O . PHE A 1 296 ? 17.695 -7.357 24.455 1.00 58.34 296 PHE A O 1
ATOM 2397 N N . ALA A 1 297 ? 18.256 -6.499 22.455 1.00 57.19 297 ALA A N 1
ATOM 2398 C CA . ALA A 1 297 ? 18.796 -5.244 22.962 1.00 57.19 297 ALA A CA 1
ATOM 2399 C C . ALA A 1 297 ? 17.794 -4.123 22.666 1.00 57.19 297 ALA A C 1
ATOM 2401 O O . ALA A 1 297 ? 17.449 -3.882 21.510 1.00 57.19 297 ALA A O 1
ATOM 2402 N N . LEU A 1 298 ? 17.317 -3.450 23.712 1.00 60.44 298 LEU A N 1
ATOM 2403 C CA . LEU A 1 298 ? 16.390 -2.328 23.602 1.00 60.44 298 LEU A CA 1
ATOM 2404 C C . LEU A 1 298 ? 17.126 -1.048 23.989 1.00 60.44 298 LEU A C 1
ATOM 2406 O O . LEU A 1 298 ? 17.638 -0.933 25.100 1.00 60.44 298 LEU A O 1
ATOM 2410 N N . ILE A 1 299 ? 17.197 -0.101 23.055 1.00 55.97 299 ILE A N 1
ATOM 2411 C CA . ILE A 1 299 ? 17.854 1.192 23.253 1.00 55.97 299 ILE A CA 1
ATOM 2412 C C . ILE A 1 299 ? 16.760 2.248 23.376 1.00 55.97 299 ILE A C 1
ATOM 2414 O O . ILE A 1 299 ? 16.028 2.512 22.424 1.00 55.97 299 ILE A O 1
ATOM 2418 N N . ALA A 1 300 ? 16.646 2.848 24.558 1.00 53.19 300 ALA A N 1
ATOM 2419 C CA . ALA A 1 300 ? 15.794 4.009 24.766 1.00 53.19 300 ALA A CA 1
ATOM 2420 C C . ALA A 1 300 ? 16.549 5.266 24.309 1.00 53.19 300 ALA A C 1
ATOM 2422 O O . ALA A 1 300 ? 17.520 5.676 24.942 1.00 53.19 300 ALA A O 1
ATOM 2423 N N . CYS A 1 301 ? 16.123 5.876 23.203 1.00 50.53 301 CYS A N 1
ATOM 2424 C CA . CYS A 1 301 ? 16.651 7.166 22.763 1.00 50.53 301 CYS A CA 1
ATOM 2425 C C . CYS A 1 301 ? 15.822 8.296 23.383 1.00 50.53 301 CYS A C 1
ATOM 2427 O O . CYS A 1 301 ? 14.674 8.506 22.994 1.00 50.53 301 CYS A O 1
ATOM 2429 N N . THR A 1 302 ? 16.399 9.028 24.336 1.00 52.97 302 THR A N 1
ATOM 2430 C CA . THR A 1 302 ? 15.830 10.277 24.857 1.00 52.97 302 THR A CA 1
ATOM 2431 C C . THR A 1 302 ? 16.417 11.464 24.093 1.00 52.97 302 THR A C 1
ATOM 2433 O O . THR A 1 302 ? 17.614 11.519 23.822 1.00 52.97 302 THR A O 1
ATOM 2436 N N . GLY A 1 303 ? 15.558 12.393 23.673 1.00 39.41 303 GLY A N 1
ATOM 2437 C CA . GLY A 1 303 ? 15.908 13.512 22.792 1.00 39.41 303 GLY A CA 1
ATOM 2438 C C . GLY A 1 303 ? 16.367 14.780 23.510 1.00 39.41 303 GLY A C 1
ATOM 2439 O O . GLY A 1 303 ? 16.170 15.864 22.966 1.00 39.41 303 GLY A O 1
ATOM 2440 N N . ASP A 1 304 ? 16.937 14.676 24.709 1.00 46.41 304 ASP A N 1
ATOM 2441 C CA . ASP A 1 304 ? 17.459 15.855 25.396 1.00 46.41 304 ASP A CA 1
ATOM 2442 C C . ASP A 1 304 ? 18.869 16.156 24.880 1.00 46.41 304 ASP A C 1
ATOM 2444 O O . ASP A 1 304 ? 19.809 15.379 25.068 1.00 46.41 304 ASP A O 1
ATOM 2448 N N . LEU A 1 305 ? 19.008 17.295 24.196 1.00 43.12 305 LEU A N 1
ATOM 2449 C CA . LEU A 1 305 ? 20.299 17.892 23.864 1.00 43.12 305 LEU A CA 1
ATOM 2450 C C . LEU A 1 305 ? 21.064 18.118 25.172 1.00 43.12 305 LEU A C 1
ATOM 2452 O O . LEU A 1 305 ? 20.752 19.020 25.947 1.00 43.12 305 LEU A O 1
ATOM 2456 N N . TYR A 1 306 ? 22.062 17.275 25.421 1.00 45.44 306 TYR A N 1
ATOM 2457 C CA . TYR A 1 306 ? 23.005 17.477 26.507 1.00 45.44 306 TYR A CA 1
ATOM 2458 C C . TYR A 1 306 ? 23.846 18.712 26.166 1.00 45.44 306 TYR A C 1
ATOM 2460 O O . TYR A 1 306 ? 24.769 18.627 25.358 1.00 45.44 306 TYR A O 1
ATOM 2468 N N . GLU A 1 307 ? 23.517 19.870 26.738 1.00 48.53 307 GLU A N 1
ATOM 2469 C CA . GLU A 1 307 ? 24.442 21.002 26.782 1.00 48.53 307 GLU A CA 1
ATOM 2470 C C . GLU A 1 307 ? 25.461 20.722 27.895 1.00 48.53 307 GLU A C 1
ATOM 2472 O O . GLU A 1 307 ? 25.108 20.792 29.079 1.00 48.53 307 GLU A O 1
ATOM 2477 N N . PRO A 1 308 ? 26.723 20.373 27.575 1.00 52.66 308 PRO A N 1
ATOM 2478 C CA . PRO A 1 308 ? 27.741 20.265 28.601 1.00 52.66 308 PRO A CA 1
ATOM 2479 C C . PRO A 1 308 ? 27.934 21.649 29.223 1.00 52.66 308 PRO A C 1
ATOM 2481 O O . PRO A 1 308 ? 28.432 22.576 28.582 1.00 52.66 308 PRO A O 1
ATOM 2484 N N . LYS A 1 309 ? 27.549 21.790 30.494 1.00 49.25 309 LYS A N 1
ATOM 2485 C CA . LYS A 1 309 ? 28.014 22.899 31.322 1.00 49.25 309 LYS A CA 1
ATOM 2486 C C . LYS A 1 309 ? 29.518 22.722 31.497 1.00 49.25 309 LYS A C 1
ATOM 2488 O O . LYS A 1 309 ? 29.953 21.944 32.341 1.00 49.25 309 LYS A O 1
ATOM 2493 N N . TYR A 1 310 ? 30.299 23.415 30.679 1.00 48.16 310 TYR A N 1
ATOM 2494 C CA . TYR A 1 310 ? 31.693 23.675 31.003 1.00 48.16 310 TYR A CA 1
ATOM 2495 C C . TYR A 1 310 ? 31.699 24.606 32.219 1.00 48.16 310 TYR A C 1
ATOM 2497 O O . TYR A 1 310 ? 31.280 25.761 32.121 1.00 48.16 310 TYR A O 1
ATOM 2505 N N . GLY A 1 311 ? 32.057 24.043 33.373 1.00 44.34 311 GLY A N 1
ATOM 2506 C CA . GLY A 1 311 ? 32.475 24.788 34.559 1.00 44.34 311 GLY A CA 1
ATOM 2507 C C . GLY A 1 311 ? 33.967 25.071 34.514 1.00 44.34 311 GLY A C 1
ATOM 2508 O O . GLY A 1 311 ? 34.685 24.294 33.843 1.00 44.34 311 GLY A O 1
#

Foldseek 3Di:
DDDDDDDDDPDPDDDDPDDDPVLVVVLVVLVVLLVVLLVLLVVLLVVQPDPLLSVLPPLLNVVLPDPVCNDSVNSVVSSVSSVVQSVQSVVSHDFFPSNDGDDPDDDDRPVPGDDTDDDDDPLSVDCVLVVLLVVLVVVVVVCVVVVNPCPVPLQQDEQPDDPDAAFEDPVCLVLLVVLVSLLSVLLVLLVVLLVVQPDPVLNVLSVQLSSNLSSCDSRGYSNSSVQSNVSSVVSSVQSVVSHQDDPSVDHDDSHRDRPVVSVVVCVVVVNDPLDCPDPVVVVVVVRDDDDPDDDDDDDRDDPDDPPPPPD

pLDDT: mean 76.99, std 18.44, range [25.11, 97.12]

Secondary structure (DSSP, 8-state):
------------------TTHHHHHHHHHHHHHHHHHHHHHHHHHTT-S-HHHHHHHHHHHHHHTSGGGSSHHHHHHHHHHHHHHHHHHHTTS--GGGGSPPPSSSPPPGGGSPPP-PPPPHHHH--HHHHHHHHHHHHHHHHHHTT--TTS-SSPBPSS-SS-PPP--TTTHHHHHHHHHHHHHHHHHHHHHHHT-SSHHHHHHHHHHHHHHHTS-TTS-HHHHHHHHHHHHHHHHHHHTT---GGGGSPPPSB---HHHHHHHHHHTT--TT-TTSHHHHHHHHHSPPPSSS-----------------

Nearest PDB structures (foldseek):
  7nyw-assembly1_B  TM=1.525E-01  e=8.198E+00  Photorhabdus thracensis